Protein AF-A0A8J5MAY5-F1 (afdb_monomer_lite)

Secondary structure (DSSP, 8-state):
-----------PPEEEEEETTSSS-HHHHHHHSPPEEEEEEEEEE--S--GGGT-HHHHHS--EEEEEEEEE--HHHHHTSSPP--EEEEEEESSSS-EEEEEES--SS-TTS----PPPPPPHHHHHHHHHHHHH-TT--HHHHHHHHHHHHHTTSS--PPP----PPPTTS------SS--GGGG-

pLDDT: mean 71.22, std 20.44, range [25.44, 94.38]

Foldseek 3Di:
DDDPPPPPPPPFDWAWDDKPPDPDDPVVVVLPDADKDWDDKDKDWDPDPCVVVVNVVSVPDTFIKIWTKIAHPFPVLVVLVDGFPKMKIWIAGPVDRIITIIITDDRPDDPPDDDGPRLWAQDVQLVVQLVVVCVVPVPDDVVVSVVVSLVCVVVVVDDGDRFDFDFDQDPVRDGDRDGSHDDVVVVD

Radius of gyration: 21.19 Å; chains: 1; bounding box: 46×53×51 Å

Structure (mmCIF, N/CA/C/O backbone):
data_AF-A0A8J5MAY5-F1
#
_entry.id   AF-A0A8J5MAY5-F1
#
loop_
_atom_site.group_PDB
_atom_site.id
_atom_site.type_symbol
_atom_site.label_atom_id
_atom_site.label_alt_id
_atom_site.label_comp_id
_atom_site.label_asym_id
_atom_site.label_entity_id
_atom_site.label_seq_id
_atom_site.pdbx_PDB_ins_code
_atom_site.Cartn_x
_atom_site.Cartn_y
_atom_site.Cartn_z
_atom_site.occupancy
_atom_site.B_iso_or_equiv
_atom_site.auth_seq_id
_atom_site.auth_comp_id
_atom_site.auth_asym_id
_atom_site.auth_atom_id
_atom_site.pdbx_PDB_model_num
ATOM 1 N N . MET A 1 1 ? -29.715 -38.144 -20.207 1.00 33.69 1 MET A N 1
ATOM 2 C CA . MET A 1 1 ? -28.364 -37.614 -20.468 1.00 33.69 1 MET A CA 1
ATOM 3 C C . MET A 1 1 ? -28.216 -36.365 -19.634 1.00 33.69 1 MET A C 1
ATOM 5 O O . MET A 1 1 ? -29.038 -35.465 -19.754 1.00 33.69 1 MET A O 1
ATOM 9 N N . GLU A 1 2 ? -27.292 -36.434 -18.688 1.00 35.12 2 GLU A N 1
ATOM 10 C CA . GLU A 1 2 ? -27.083 -35.490 -17.596 1.00 35.12 2 GLU A CA 1
ATOM 11 C C . GLU A 1 2 ? -26.691 -34.101 -18.118 1.00 35.12 2 GLU A C 1
ATOM 13 O O . GLU A 1 2 ? -25.901 -33.971 -19.052 1.00 35.12 2 GLU A O 1
ATOM 18 N N . GLN A 1 3 ? -27.292 -33.064 -17.531 1.00 35.50 3 GLN A N 1
ATOM 19 C CA . GLN A 1 3 ? -26.889 -31.676 -17.724 1.00 35.50 3 GLN A CA 1
ATOM 20 C C . GLN A 1 3 ? -25.661 -31.424 -16.853 1.00 35.50 3 GLN A C 1
ATOM 22 O O . GLN A 1 3 ? -25.784 -31.177 -15.655 1.00 35.50 3 GLN A O 1
ATOM 27 N N . ASP A 1 4 ? -24.483 -31.507 -17.459 1.00 33.69 4 ASP A N 1
ATOM 28 C CA . ASP A 1 4 ? -23.234 -31.124 -16.814 1.00 33.69 4 ASP A CA 1
ATOM 29 C C . ASP A 1 4 ? -23.087 -29.598 -16.901 1.00 33.69 4 ASP A C 1
ATOM 31 O O . ASP A 1 4 ? -22.590 -29.029 -17.876 1.00 33.69 4 ASP A O 1
ATOM 35 N N . THR A 1 5 ? -23.639 -28.895 -15.912 1.00 37.94 5 THR A N 1
ATOM 36 C CA . THR A 1 5 ? -23.424 -27.457 -15.749 1.00 37.94 5 THR A CA 1
ATOM 37 C C . THR A 1 5 ? -22.020 -27.219 -15.201 1.00 37.94 5 THR A C 1
ATOM 39 O O . THR A 1 5 ? -21.840 -26.966 -14.008 1.00 37.94 5 THR A O 1
ATOM 42 N N . GLU A 1 6 ? -21.016 -27.241 -16.079 1.00 38.12 6 GLU A N 1
ATOM 43 C CA . GLU A 1 6 ? -19.714 -26.635 -15.809 1.00 38.12 6 GLU A CA 1
ATOM 44 C C . GLU A 1 6 ? -19.890 -25.114 -15.682 1.00 38.12 6 GLU A C 1
ATOM 46 O O . GLU A 1 6 ? -19.676 -24.333 -16.613 1.00 38.12 6 GLU A O 1
ATOM 51 N N . GLN A 1 7 ? -20.252 -24.653 -14.484 1.00 40.84 7 GLN A N 1
ATOM 52 C CA . GLN A 1 7 ? -19.988 -23.283 -14.064 1.00 40.84 7 GLN A CA 1
ATOM 53 C C . GLN A 1 7 ? -18.470 -23.100 -13.980 1.00 40.84 7 GLN A C 1
ATOM 55 O O . GLN A 1 7 ? -17.865 -23.154 -12.905 1.00 40.84 7 GLN A O 1
ATOM 60 N N . ARG A 1 8 ? -17.829 -22.852 -15.128 1.00 41.47 8 ARG A N 1
ATOM 61 C CA . ARG A 1 8 ? -16.516 -22.213 -15.176 1.00 41.47 8 ARG A CA 1
ATOM 62 C C . ARG A 1 8 ? -16.648 -20.913 -14.396 1.00 41.47 8 ARG A C 1
ATOM 64 O O . ARG A 1 8 ? -17.197 -19.938 -14.898 1.00 41.47 8 ARG A O 1
ATOM 71 N N . ARG A 1 9 ? -16.178 -20.909 -13.145 1.00 45.28 9 ARG A N 1
ATOM 72 C CA . ARG A 1 9 ? -16.039 -19.699 -12.331 1.00 45.28 9 ARG A CA 1
ATOM 73 C C . ARG A 1 9 ? -15.216 -18.708 -13.147 1.00 45.28 9 ARG A C 1
ATOM 75 O O . ARG A 1 9 ? -13.992 -18.822 -13.200 1.00 45.28 9 ARG A O 1
ATOM 82 N N . THR A 1 10 ? -15.877 -17.762 -13.806 1.00 50.75 10 THR A N 1
ATOM 83 C CA . THR A 1 10 ? -15.233 -16.631 -14.467 1.00 50.75 10 THR A CA 1
ATOM 84 C C . THR A 1 10 ? -14.365 -15.949 -13.420 1.00 50.75 10 THR A C 1
ATOM 86 O O . THR A 1 10 ? -14.881 -15.387 -12.451 1.00 50.75 10 THR A O 1
ATOM 89 N N . ARG A 1 11 ? -13.038 -16.072 -13.551 1.00 57.16 11 ARG A N 1
ATOM 90 C CA . ARG A 1 11 ? -12.098 -15.376 -12.669 1.00 57.16 11 ARG A CA 1
ATOM 91 C C . ARG A 1 11 ? -12.350 -13.886 -12.861 1.00 57.16 11 ARG A C 1
ATOM 93 O O . ARG A 1 11 ? -12.102 -13.360 -13.940 1.00 57.16 11 ARG A O 1
ATOM 100 N N . LYS A 1 12 ? -12.897 -13.232 -11.837 1.00 71.62 12 LYS A N 1
ATOM 101 C CA . LYS A 1 12 ? -13.192 -11.798 -11.879 1.00 71.62 12 LYS A CA 1
ATOM 102 C C . LYS A 1 12 ? -11.899 -11.022 -12.143 1.00 71.62 12 LYS A C 1
ATOM 104 O O . LYS A 1 12 ? -10.856 -11.366 -11.579 1.00 71.62 12 LYS A O 1
ATOM 109 N N . SER A 1 13 ? -11.960 -10.016 -13.008 1.00 83.44 13 SER A N 1
ATOM 110 C CA . SER A 1 13 ? -10.795 -9.222 -13.396 1.00 83.44 13 SER A CA 1
ATOM 111 C C . SER A 1 13 ? -10.345 -8.288 -12.270 1.00 83.44 13 SER A C 1
ATOM 113 O O . SER A 1 13 ? -11.141 -7.853 -11.437 1.00 83.44 13 SER A O 1
ATOM 115 N N . TRP A 1 14 ? -9.044 -8.012 -12.246 1.00 89.31 14 TRP A N 1
ATOM 116 C CA . TRP A 1 14 ? -8.446 -6.969 -11.420 1.00 89.31 14 TRP A CA 1
ATOM 117 C C . TRP A 1 14 ? -8.508 -5.649 -12.188 1.00 89.31 14 TRP A C 1
ATOM 119 O O . TRP A 1 14 ? -8.201 -5.631 -13.379 1.00 89.31 14 TRP A O 1
ATOM 129 N N . ARG A 1 15 ? -8.897 -4.566 -11.518 1.00 90.12 15 ARG A N 1
ATOM 130 C CA . ARG A 1 15 ? -8.875 -3.203 -12.058 1.00 90.12 15 ARG A CA 1
ATOM 131 C C . ARG A 1 15 ? -7.776 -2.418 -11.363 1.00 90.12 15 ARG A C 1
ATOM 133 O O . ARG A 1 15 ? -7.733 -2.433 -10.136 1.00 90.12 15 ARG A O 1
ATOM 140 N N . GLU A 1 16 ? -6.914 -1.761 -12.123 1.00 90.56 16 GLU A N 1
ATOM 141 C CA . GLU A 1 16 ? -5.896 -0.875 -11.559 1.00 90.56 16 GLU A CA 1
ATOM 142 C C . GLU A 1 16 ? -6.564 0.350 -10.931 1.00 90.56 16 GLU A C 1
ATOM 144 O O . GLU A 1 16 ? -7.538 0.879 -11.469 1.00 90.56 16 GLU A O 1
ATOM 149 N N . LEU A 1 17 ? -6.100 0.725 -9.744 1.00 89.12 17 LEU A N 1
ATOM 150 C CA . LEU A 1 17 ? -6.539 1.922 -9.035 1.00 89.12 17 LEU A CA 1
ATOM 151 C C . LEU A 1 17 ? -5.442 2.978 -8.949 1.00 89.12 17 LEU A C 1
ATOM 153 O O . LEU A 1 17 ? -5.778 4.150 -8.832 1.00 89.12 17 LEU A O 1
ATOM 157 N N . TRP A 1 18 ? -4.181 2.546 -8.908 1.00 92.31 18 TRP A N 1
ATOM 158 C CA . TRP A 1 18 ? -3.036 3.424 -8.716 1.00 92.31 18 TRP A CA 1
ATOM 159 C C . TRP A 1 18 ? -1.742 2.742 -9.162 1.00 92.31 18 TRP A C 1
ATOM 161 O O . TRP A 1 18 ? -1.579 1.531 -8.951 1.00 92.31 18 TRP A O 1
ATOM 171 N N . ILE A 1 19 ? -0.806 3.517 -9.695 1.00 91.56 19 ILE A N 1
ATOM 172 C CA . ILE A 1 19 ? 0.540 3.088 -10.078 1.00 91.56 19 ILE A CA 1
ATOM 173 C C . ILE A 1 19 ? 1.588 4.161 -9.735 1.00 91.56 19 ILE A C 1
ATOM 175 O O . ILE A 1 19 ? 1.284 5.351 -9.702 1.00 91.56 19 ILE A O 1
ATOM 179 N N . THR A 1 20 ? 2.842 3.762 -9.485 1.00 87.38 20 THR A N 1
ATOM 180 C CA . THR A 1 20 ? 3.944 4.724 -9.306 1.00 87.38 20 THR A CA 1
ATOM 181 C C . THR A 1 20 ? 4.036 5.648 -10.522 1.00 87.38 20 THR A C 1
ATOM 183 O O . THR A 1 20 ? 4.362 5.193 -11.619 1.00 87.38 20 THR A O 1
ATOM 186 N N . GLY A 1 21 ? 3.834 6.946 -10.299 1.00 82.00 21 GLY A N 1
ATOM 187 C CA . GLY A 1 21 ? 3.769 7.968 -11.346 1.00 82.00 21 GLY A CA 1
ATOM 188 C C . GLY A 1 21 ? 2.423 8.696 -11.389 1.00 82.00 21 GLY A C 1
ATOM 189 O O . GLY A 1 21 ? 2.365 9.788 -11.944 1.00 82.00 21 GLY A O 1
ATOM 190 N N . ASP A 1 22 ? 1.387 8.131 -10.763 1.00 84.50 22 ASP A N 1
ATOM 191 C CA . ASP A 1 22 ? 0.115 8.813 -10.519 1.00 84.50 22 ASP A CA 1
ATOM 192 C C . ASP A 1 22 ? 0.257 9.937 -9.476 1.00 84.50 22 ASP A C 1
ATOM 194 O O . ASP A 1 22 ? 1.263 10.047 -8.767 1.00 84.50 22 ASP A O 1
ATOM 198 N N . ASP A 1 23 ? -0.785 10.761 -9.351 1.00 80.56 23 ASP A N 1
ATOM 199 C CA . ASP A 1 23 ? -0.837 11.854 -8.384 1.00 80.56 23 ASP A CA 1
ATOM 200 C C . ASP A 1 23 ? -0.775 11.342 -6.931 1.00 80.56 23 ASP A C 1
ATOM 202 O O . ASP A 1 23 ? -1.607 10.548 -6.481 1.00 80.56 23 ASP A O 1
ATOM 206 N N . GLY A 1 24 ? 0.184 11.868 -6.165 1.00 79.62 24 GLY A N 1
ATOM 207 C CA . GLY A 1 24 ? 0.368 11.561 -4.744 1.00 79.62 24 GLY A CA 1
ATOM 208 C C . GLY A 1 24 ? 1.322 10.396 -4.471 1.00 79.62 24 GLY A C 1
ATOM 209 O O . GLY A 1 24 ? 1.752 9.671 -5.367 1.00 79.62 24 GLY A O 1
ATOM 210 N N . SER A 1 25 ? 1.704 10.226 -3.204 1.00 86.44 25 SER A N 1
ATOM 211 C CA . SER A 1 25 ? 2.574 9.116 -2.820 1.00 86.44 25 SER A CA 1
ATOM 212 C C . SER A 1 25 ? 1.785 7.815 -2.655 1.00 86.44 25 SER A C 1
ATOM 214 O O . SER A 1 25 ? 0.588 7.813 -2.357 1.00 86.44 25 SER A O 1
ATOM 216 N N . TYR A 1 26 ? 2.479 6.682 -2.782 1.00 83.38 26 TYR A N 1
ATOM 217 C CA . TYR A 1 26 ? 1.908 5.367 -2.483 1.00 83.38 26 TYR A CA 1
ATOM 218 C C . TYR A 1 26 ? 1.310 5.298 -1.069 1.00 83.38 26 TYR A C 1
ATOM 220 O O . TYR A 1 26 ? 0.252 4.699 -0.872 1.00 83.38 26 TYR A O 1
ATOM 228 N N . GLU A 1 27 ? 1.980 5.900 -0.082 1.00 82.88 27 GLU A N 1
ATOM 229 C CA . GLU A 1 27 ? 1.524 5.859 1.308 1.00 82.88 27 GLU A CA 1
ATOM 230 C C . GLU A 1 27 ? 0.235 6.662 1.497 1.00 82.88 27 GLU A C 1
ATOM 232 O O . GLU A 1 27 ? -0.702 6.157 2.121 1.00 82.88 27 GLU A O 1
ATOM 237 N N . ASP A 1 28 ? 0.138 7.840 0.873 1.00 78.75 28 ASP A N 1
ATOM 238 C CA . ASP A 1 28 ? -1.087 8.646 0.877 1.00 78.75 28 ASP A CA 1
ATOM 239 C C . ASP A 1 28 ? -2.235 7.885 0.204 1.00 78.75 28 ASP A C 1
ATOM 241 O O . ASP A 1 28 ? -3.342 7.808 0.736 1.00 78.75 28 ASP A O 1
ATOM 245 N N . PHE A 1 29 ? -1.972 7.239 -0.937 1.00 81.69 29 PHE A N 1
ATOM 246 C CA . PHE A 1 29 ? -2.989 6.465 -1.645 1.00 81.69 29 PHE A CA 1
ATOM 247 C C . PHE A 1 29 ? -3.494 5.270 -0.822 1.00 81.69 29 PHE A C 1
ATOM 249 O O . PHE A 1 29 ? -4.700 5.036 -0.713 1.00 81.69 29 PHE A O 1
ATOM 256 N N . ILE A 1 30 ? -2.589 4.512 -0.197 1.00 81.00 30 ILE A N 1
ATOM 257 C CA . ILE A 1 30 ? -2.957 3.385 0.671 1.00 81.00 30 ILE A CA 1
ATOM 258 C C . ILE A 1 30 ? -3.763 3.853 1.887 1.00 81.00 30 ILE A C 1
ATOM 260 O O . ILE A 1 30 ? -4.624 3.107 2.363 1.00 81.00 30 ILE A O 1
ATOM 264 N N . GLU A 1 31 ? -3.518 5.065 2.388 1.00 76.19 31 GLU A N 1
ATOM 265 C CA . GLU A 1 31 ? -4.296 5.666 3.475 1.00 76.19 31 GLU A CA 1
ATOM 266 C C . GLU A 1 31 ? -5.745 5.972 3.100 1.00 76.19 31 GLU A C 1
ATOM 268 O O . GLU A 1 31 ? -6.624 5.863 3.960 1.00 76.19 31 GLU A O 1
ATOM 273 N N . LEU A 1 32 ? -6.011 6.270 1.828 1.00 78.50 32 LEU A N 1
ATOM 274 C CA . LEU A 1 32 ? -7.364 6.488 1.311 1.00 78.50 32 LEU A CA 1
ATOM 275 C C . LEU A 1 32 ? -8.162 5.182 1.174 1.00 78.50 32 LEU A C 1
ATOM 277 O O . LEU A 1 32 ? -9.395 5.205 1.127 1.00 78.50 32 LEU A O 1
ATOM 281 N N . LEU A 1 33 ? -7.496 4.024 1.123 1.00 78.81 33 LEU A N 1
ATOM 282 C CA . LEU A 1 33 ? -8.191 2.748 0.991 1.00 78.81 33 LEU A CA 1
ATOM 283 C C . LEU A 1 33 ? -8.935 2.369 2.286 1.00 78.81 33 LEU A C 1
ATOM 285 O O . LEU A 1 33 ? -8.380 2.432 3.388 1.00 78.81 33 LEU A O 1
ATOM 289 N N . PRO A 1 34 ? -10.176 1.853 2.182 1.00 77.19 34 PRO A N 1
ATOM 290 C CA . PRO A 1 34 ? -10.867 1.229 3.301 1.00 77.19 34 PRO A CA 1
ATOM 291 C C . PRO A 1 34 ? -10.003 0.182 4.002 1.00 77.19 34 PRO A C 1
ATOM 293 O O . PRO A 1 34 ? -9.312 -0.603 3.356 1.00 77.19 34 PRO A O 1
ATOM 296 N N . ALA A 1 35 ? -10.107 0.122 5.333 1.00 74.81 35 ALA A N 1
ATOM 297 C CA . ALA A 1 35 ? -9.311 -0.788 6.151 1.00 74.81 35 ALA A CA 1
ATOM 298 C C . ALA A 1 35 ? -9.295 -2.218 5.586 1.00 74.81 35 ALA A C 1
ATOM 300 O O . ALA A 1 35 ? -10.347 -2.812 5.338 1.00 74.81 35 ALA A O 1
ATOM 301 N N . PHE A 1 36 ? -8.101 -2.790 5.445 1.00 79.00 36 PHE A N 1
ATOM 302 C CA . PHE A 1 36 ? -7.895 -4.120 4.881 1.00 79.00 36 PHE A CA 1
ATOM 303 C C . PHE A 1 36 ? -6.927 -4.962 5.721 1.00 79.00 36 PHE A C 1
ATOM 305 O O . PHE A 1 36 ? -6.188 -4.475 6.584 1.00 79.00 36 PHE A O 1
ATOM 312 N N . VAL A 1 37 ? -6.944 -6.272 5.482 1.00 76.69 37 VAL A N 1
ATOM 313 C CA . VAL A 1 37 ? -6.036 -7.243 6.106 1.00 76.69 37 VAL A CA 1
ATOM 314 C C . VAL A 1 37 ? -5.301 -8.007 5.016 1.00 76.69 37 VAL A C 1
ATOM 316 O O . VAL A 1 37 ? -5.909 -8.452 4.046 1.00 76.69 37 VAL A O 1
ATOM 319 N N . ARG A 1 38 ? -3.984 -8.165 5.178 1.00 84.25 38 ARG A N 1
ATOM 320 C CA . ARG A 1 38 ? -3.147 -8.957 4.271 1.00 84.25 38 ARG A CA 1
ATOM 321 C C . ARG A 1 38 ? -3.494 -10.438 4.425 1.00 84.25 38 ARG A C 1
ATOM 323 O O . ARG A 1 38 ? -3.539 -10.951 5.538 1.00 84.25 38 ARG A O 1
ATOM 330 N N . VAL A 1 39 ? -3.743 -11.102 3.304 1.00 81.19 39 VAL A N 1
ATOM 331 C CA . VAL A 1 39 ? -4.098 -12.527 3.223 1.00 81.19 39 VAL A CA 1
ATOM 332 C C . VAL A 1 39 ? -2.977 -13.326 2.581 1.00 81.19 39 VAL A C 1
ATOM 334 O O . VAL A 1 39 ? -2.714 -14.451 2.993 1.00 81.19 39 VAL A O 1
ATOM 337 N N . LYS A 1 40 ? -2.316 -12.753 1.574 1.00 85.69 40 LYS A N 1
ATOM 338 C CA . LYS A 1 40 ? -1.147 -13.346 0.921 1.00 85.69 40 LYS A CA 1
ATOM 339 C C . LYS A 1 40 ? -0.054 -12.303 0.779 1.00 85.69 40 LYS A C 1
ATOM 341 O O . LYS A 1 40 ? -0.354 -11.119 0.643 1.00 85.69 40 LYS A O 1
ATOM 346 N N . ASN A 1 41 ? 1.186 -12.764 0.815 1.00 91.88 41 ASN A N 1
ATOM 347 C CA . ASN A 1 41 ? 2.388 -11.965 0.636 1.00 91.88 41 ASN A CA 1
ATOM 348 C C . ASN A 1 41 ? 3.443 -12.889 0.028 1.00 91.88 41 ASN A C 1
ATOM 350 O O . ASN A 1 41 ? 4.121 -13.609 0.756 1.00 91.88 41 ASN A O 1
ATOM 354 N N . ASN A 1 42 ? 3.484 -12.934 -1.299 1.00 89.00 42 ASN A N 1
ATOM 355 C CA . ASN A 1 42 ? 4.331 -13.861 -2.038 1.00 89.00 42 ASN A CA 1
ATOM 356 C C . ASN A 1 42 ? 5.413 -13.083 -2.781 1.00 89.00 42 ASN A C 1
ATOM 358 O O . ASN A 1 42 ? 5.106 -12.050 -3.373 1.00 89.00 42 ASN A O 1
ATOM 362 N N . LEU A 1 43 ? 6.628 -13.623 -2.805 1.00 92.12 43 LEU A N 1
ATOM 363 C CA . LEU A 1 43 ? 7.649 -13.235 -3.773 1.00 92.12 43 LEU A CA 1
ATOM 364 C C . LEU A 1 43 ? 7.404 -14.009 -5.067 1.00 92.12 43 LEU A C 1
ATOM 366 O O . LEU A 1 43 ? 7.146 -15.214 -5.039 1.00 92.12 43 LEU A O 1
ATOM 370 N N . LEU A 1 44 ? 7.399 -13.297 -6.185 1.00 91.31 44 LEU A N 1
ATOM 371 C CA . LEU A 1 44 ? 7.165 -13.825 -7.522 1.00 91.31 44 LEU A CA 1
ATOM 372 C C . LEU A 1 44 ? 8.190 -13.216 -8.473 1.00 91.31 44 LEU A C 1
ATOM 374 O O . LEU A 1 44 ? 8.698 -12.131 -8.215 1.00 91.31 44 LEU A O 1
ATOM 378 N N . ARG A 1 45 ? 8.423 -13.860 -9.618 1.00 91.81 45 ARG A N 1
ATOM 379 C CA . ARG A 1 45 ? 9.127 -13.205 -10.725 1.00 91.81 45 ARG A CA 1
ATOM 380 C C . ARG A 1 45 ? 8.403 -11.907 -11.078 1.00 91.81 45 ARG A C 1
ATOM 382 O O . ARG A 1 45 ? 7.181 -11.930 -11.249 1.00 91.81 45 ARG A O 1
ATOM 389 N N . CYS A 1 46 ? 9.146 -10.811 -11.186 1.00 91.50 46 CYS A N 1
ATOM 390 C CA . CYS A 1 46 ? 8.568 -9.529 -11.545 1.00 91.50 46 CYS A CA 1
ATOM 391 C C . CYS A 1 46 ? 7.955 -9.575 -12.947 1.00 91.50 46 CYS A C 1
ATOM 393 O O . CYS A 1 46 ? 8.532 -10.126 -13.887 1.00 91.50 46 CYS A O 1
ATOM 395 N N . THR A 1 47 ? 6.751 -9.020 -13.060 1.00 90.94 47 THR A N 1
ATOM 396 C CA . THR A 1 47 ? 6.018 -8.872 -14.324 1.00 90.94 47 THR A CA 1
ATOM 397 C C . THR A 1 47 ? 5.526 -7.440 -14.523 1.00 90.94 47 THR A C 1
ATOM 399 O O . THR A 1 47 ? 4.554 -7.227 -15.245 1.00 90.94 47 THR A O 1
ATOM 402 N N . MET A 1 48 ? 6.101 -6.477 -13.803 1.00 91.00 48 MET A N 1
ATOM 403 C CA . MET A 1 48 ? 5.741 -5.068 -13.929 1.00 91.00 48 MET A CA 1
ATOM 404 C C . MET A 1 48 ? 6.376 -4.476 -15.198 1.00 91.00 48 MET A C 1
ATOM 406 O O . MET A 1 48 ? 7.403 -4.974 -15.662 1.00 91.00 48 MET A O 1
ATOM 410 N N . ASN A 1 49 ? 5.751 -3.455 -15.797 1.00 90.06 49 ASN A N 1
ATOM 411 C CA . ASN A 1 49 ? 6.266 -2.851 -17.028 1.00 90.06 49 ASN A CA 1
ATOM 412 C C . ASN A 1 49 ? 7.387 -1.845 -16.732 1.00 90.06 49 ASN A C 1
ATOM 414 O O . ASN A 1 49 ? 7.125 -0.681 -16.450 1.00 90.06 49 ASN A O 1
ATOM 418 N N . HIS A 1 50 ? 8.628 -2.318 -16.795 1.00 90.94 50 HIS A N 1
ATOM 419 C CA . HIS A 1 50 ? 9.824 -1.501 -16.585 1.00 90.94 50 HIS A CA 1
ATOM 420 C C . HIS A 1 50 ? 10.233 -0.685 -17.825 1.00 90.94 50 HIS A C 1
ATOM 422 O O . HIS A 1 50 ? 10.964 0.292 -17.691 1.00 90.94 50 HIS A O 1
ATOM 428 N N . VAL A 1 51 ? 9.747 -1.045 -19.021 1.00 89.06 51 VAL A N 1
ATOM 429 C CA . VAL A 1 51 ? 10.131 -0.379 -20.281 1.00 89.06 51 VAL A CA 1
ATOM 430 C C . VAL A 1 51 ? 9.622 1.060 -20.315 1.00 89.06 51 VAL A C 1
ATOM 432 O O . VAL A 1 51 ? 10.378 1.970 -20.625 1.00 89.06 51 VAL A O 1
ATOM 435 N N . ASP A 1 52 ? 8.374 1.289 -19.899 1.00 88.06 52 ASP A N 1
ATOM 436 C CA . ASP A 1 52 ? 7.769 2.633 -19.873 1.00 88.06 52 ASP A CA 1
ATOM 437 C C . ASP A 1 52 ? 8.450 3.582 -18.865 1.00 88.06 52 ASP A C 1
ATOM 439 O O . ASP A 1 52 ? 8.134 4.769 -18.813 1.00 88.06 52 ASP A O 1
ATOM 443 N N . ARG A 1 53 ? 9.356 3.051 -18.036 1.00 87.12 53 ARG A N 1
ATOM 444 C CA . ARG A 1 53 ? 10.098 3.775 -17.000 1.00 87.12 53 ARG A CA 1
ATOM 445 C C . ARG A 1 53 ? 11.589 3.917 -17.323 1.00 87.12 53 ARG A C 1
ATOM 447 O O . ARG A 1 53 ? 12.347 4.305 -16.439 1.00 87.12 53 ARG A O 1
ATOM 454 N N . ASP A 1 54 ? 12.010 3.570 -18.540 1.00 88.88 54 ASP A N 1
ATOM 455 C CA . ASP A 1 54 ? 13.418 3.523 -18.963 1.00 88.88 54 ASP A CA 1
ATOM 456 C C . ASP A 1 54 ? 14.295 2.616 -18.063 1.00 88.88 54 ASP A C 1
ATOM 458 O O . ASP A 1 54 ? 15.512 2.772 -17.953 1.00 88.88 54 ASP A O 1
ATOM 462 N N . GLU A 1 55 ? 13.682 1.624 -17.406 1.00 89.31 55 GLU A N 1
ATOM 463 C CA . GLU A 1 55 ? 14.338 0.663 -16.513 1.00 89.31 55 GLU A CA 1
ATOM 464 C C . GLU A 1 55 ? 14.723 -0.619 -17.292 1.00 89.31 55 GLU A C 1
ATOM 466 O O . GLU A 1 55 ? 14.473 -1.748 -16.859 1.00 89.31 55 GLU A O 1
ATOM 471 N N . ASP A 1 56 ? 15.346 -0.458 -18.466 1.00 88.56 56 ASP A N 1
ATOM 472 C CA . ASP A 1 56 ? 15.620 -1.531 -19.443 1.00 88.56 56 ASP A CA 1
ATOM 473 C C . ASP A 1 56 ? 16.396 -2.720 -18.858 1.00 88.56 56 ASP A C 1
ATOM 475 O O . ASP A 1 56 ? 16.122 -3.882 -19.173 1.00 88.56 56 ASP A O 1
ATOM 479 N N . CYS A 1 57 ? 17.344 -2.449 -17.958 1.00 88.50 57 CYS A N 1
ATOM 480 C CA . CYS A 1 57 ? 18.087 -3.491 -17.253 1.00 88.50 57 CYS A CA 1
ATOM 481 C C . CYS A 1 57 ? 17.153 -4.408 -16.452 1.00 88.50 57 CYS A C 1
ATOM 483 O O . CYS A 1 57 ? 17.372 -5.616 -16.420 1.00 88.50 57 CYS A O 1
ATOM 485 N N . LEU A 1 58 ? 16.107 -3.868 -15.827 1.00 88.56 58 LEU A N 1
ATOM 486 C CA . LEU A 1 58 ? 15.129 -4.661 -15.080 1.00 88.56 58 LEU A CA 1
ATOM 487 C C . LEU A 1 58 ? 14.147 -5.358 -16.018 1.00 88.56 58 LEU A C 1
ATOM 489 O O . LEU A 1 58 ? 13.785 -6.505 -15.768 1.00 88.56 58 LEU A O 1
ATOM 493 N N . ALA A 1 59 ? 13.774 -4.724 -17.133 1.00 85.62 59 ALA A N 1
ATOM 494 C CA . ALA A 1 59 ? 12.944 -5.357 -18.157 1.00 85.62 59 ALA A CA 1
ATOM 495 C C . ALA A 1 59 ? 13.618 -6.601 -18.769 1.00 85.62 59 ALA A C 1
ATOM 497 O O . ALA A 1 59 ? 12.954 -7.606 -19.038 1.00 85.62 59 ALA A O 1
ATOM 498 N N . ALA A 1 60 ? 14.939 -6.550 -18.968 1.00 88.12 60 ALA A N 1
ATOM 499 C CA . ALA A 1 60 ? 15.712 -7.627 -19.580 1.00 88.12 60 ALA A CA 1
ATOM 500 C C . ALA A 1 60 ? 16.109 -8.747 -18.602 1.00 88.12 60 ALA A C 1
ATOM 502 O O . ALA A 1 60 ? 16.303 -9.889 -19.027 1.00 88.12 60 ALA A O 1
ATOM 503 N N . ASN A 1 61 ? 16.242 -8.446 -17.307 1.00 90.94 61 ASN A N 1
ATOM 504 C CA . ASN A 1 61 ? 16.803 -9.375 -16.327 1.00 90.94 61 ASN A CA 1
ATOM 505 C C . ASN A 1 61 ? 15.762 -9.974 -15.379 1.00 90.94 61 ASN A C 1
ATOM 507 O O . ASN A 1 61 ? 14.724 -9.393 -15.057 1.00 90.94 61 ASN A O 1
ATOM 511 N N . PHE A 1 62 ? 16.073 -11.175 -14.891 1.00 92.00 62 PHE A N 1
ATOM 512 C CA . PHE A 1 62 ? 15.294 -11.794 -13.831 1.00 92.00 62 PHE A CA 1
ATOM 513 C C . PHE A 1 62 ? 15.449 -11.002 -12.534 1.00 92.00 62 PHE A C 1
ATOM 515 O O . PHE A 1 62 ? 16.563 -10.776 -12.071 1.00 92.00 62 PHE A O 1
ATOM 522 N N . HIS A 1 63 ? 14.319 -10.657 -11.934 1.00 92.06 63 HIS A N 1
ATOM 523 C CA . HIS A 1 63 ? 14.245 -10.077 -10.605 1.00 92.06 63 HIS A CA 1
ATOM 524 C C . HIS A 1 63 ? 12.873 -10.383 -9.989 1.00 92.06 63 HIS A C 1
ATOM 526 O O . HIS A 1 63 ? 11.978 -10.935 -10.650 1.00 92.06 63 HIS A O 1
ATOM 532 N N . GLU A 1 64 ? 12.713 -10.063 -8.709 1.00 94.12 64 GLU A N 1
ATOM 533 C CA . GLU A 1 64 ? 11.529 -10.413 -7.931 1.00 94.12 64 GLU A CA 1
ATOM 534 C C . GLU A 1 64 ? 10.612 -9.210 -7.685 1.00 94.12 64 GLU A C 1
ATOM 536 O O . GLU A 1 64 ? 11.028 -8.055 -7.621 1.00 94.12 64 GLU A O 1
ATOM 541 N N . MET A 1 65 ? 9.325 -9.508 -7.534 1.00 93.81 65 MET A N 1
ATOM 542 C CA . MET A 1 65 ? 8.315 -8.586 -7.044 1.00 93.81 65 MET A CA 1
ATOM 543 C C . MET A 1 65 ? 7.519 -9.235 -5.921 1.00 93.81 65 MET A C 1
ATOM 545 O O . MET A 1 65 ? 7.253 -10.444 -5.905 1.00 93.81 65 MET A O 1
ATOM 549 N N . ARG A 1 66 ? 7.033 -8.404 -5.016 1.00 93.88 66 ARG A N 1
ATOM 550 C CA . ARG A 1 66 ? 6.115 -8.786 -3.961 1.00 93.88 66 ARG A CA 1
ATOM 551 C C . ARG A 1 66 ? 4.681 -8.624 -4.429 1.00 93.88 66 ARG A C 1
ATOM 553 O O . ARG A 1 66 ? 4.247 -7.545 -4.814 1.00 93.88 66 ARG A O 1
ATOM 560 N N . CYS A 1 67 ? 3.913 -9.702 -4.339 1.00 92.88 67 CYS A N 1
ATOM 561 C CA . CYS A 1 67 ? 2.477 -9.709 -4.574 1.00 92.88 67 CYS A CA 1
ATOM 562 C C . CYS A 1 67 ? 1.738 -9.872 -3.244 1.00 92.88 67 CYS A C 1
ATOM 564 O O . CYS A 1 67 ? 1.651 -10.973 -2.683 1.00 92.88 67 CYS A O 1
ATOM 566 N N . ILE A 1 68 ? 1.157 -8.779 -2.758 1.00 90.69 68 ILE A N 1
ATOM 567 C CA . ILE A 1 68 ? 0.362 -8.744 -1.532 1.00 90.69 68 ILE A CA 1
ATOM 568 C C . ILE A 1 68 ? -1.113 -8.740 -1.914 1.00 90.69 68 ILE A C 1
ATOM 570 O O . ILE A 1 68 ? -1.591 -7.818 -2.564 1.00 90.69 68 ILE A O 1
ATOM 574 N N . VAL A 1 69 ? -1.861 -9.753 -1.481 1.00 88.94 69 VAL A N 1
ATOM 575 C CA . VAL A 1 69 ? -3.322 -9.783 -1.645 1.00 88.94 69 VAL A CA 1
ATOM 576 C C . VAL A 1 69 ? -3.966 -9.520 -0.301 1.00 88.94 69 VAL A C 1
ATOM 578 O O . VAL A 1 69 ? -3.604 -10.139 0.704 1.00 88.94 69 VAL A O 1
ATOM 581 N N . THR A 1 70 ? -4.940 -8.625 -0.279 1.00 86.81 70 THR A N 1
ATOM 582 C CA . THR A 1 70 ? -5.655 -8.206 0.919 1.00 86.81 70 THR A CA 1
ATOM 583 C C . THR A 1 70 ? -7.148 -8.479 0.780 1.00 86.81 70 THR A C 1
ATOM 585 O O . THR A 1 70 ? -7.676 -8.663 -0.316 1.00 86.81 70 THR A O 1
ATOM 588 N N . LYS A 1 71 ? -7.830 -8.532 1.919 1.00 85.62 71 LYS A N 1
ATOM 589 C CA . LYS A 1 71 ? -9.288 -8.559 2.017 1.00 85.62 71 LYS A CA 1
ATOM 590 C C . LYS A 1 71 ? -9.769 -7.295 2.696 1.00 85.62 71 LYS A C 1
ATOM 592 O O . LYS A 1 71 ? -9.143 -6.849 3.664 1.00 85.62 71 LYS A O 1
ATOM 597 N N . CYS A 1 72 ? -10.903 -6.773 2.242 1.00 84.00 72 CYS A N 1
ATOM 598 C CA . CYS A 1 72 ? -11.591 -5.705 2.946 1.00 84.00 72 CYS A CA 1
ATOM 599 C C . CYS A 1 72 ? -11.917 -6.143 4.385 1.00 84.00 72 CYS A C 1
ATOM 601 O O . CYS A 1 72 ? -12.516 -7.190 4.627 1.00 84.00 72 CYS A O 1
ATOM 603 N N . ALA A 1 73 ? -11.497 -5.324 5.343 1.00 77.25 73 ALA A N 1
ATOM 604 C CA . ALA A 1 73 ? -11.742 -5.467 6.775 1.00 77.25 73 ALA A CA 1
ATOM 605 C C . ALA A 1 73 ? -12.505 -4.252 7.331 1.00 77.25 73 ALA A C 1
ATOM 607 O O . ALA A 1 73 ? -12.502 -3.998 8.541 1.00 77.25 73 ALA A O 1
ATOM 608 N N . SER A 1 74 ? -13.155 -3.490 6.447 1.00 75.25 74 SER A N 1
ATOM 609 C CA . SER A 1 74 ? -14.016 -2.386 6.838 1.00 75.25 74 SER A CA 1
ATOM 610 C C . SER A 1 74 ? -15.145 -2.904 7.729 1.00 75.25 74 SER A C 1
ATOM 612 O O . SER A 1 74 ? -15.908 -3.798 7.355 1.00 75.25 74 SER A O 1
ATOM 614 N N . GLN A 1 75 ? -15.290 -2.284 8.904 1.00 71.19 75 GLN A N 1
ATOM 615 C CA . GLN A 1 75 ? -16.409 -2.547 9.815 1.00 71.19 75 GLN A CA 1
ATOM 616 C C . GLN A 1 75 ? -17.765 -2.266 9.153 1.00 71.19 75 GLN A C 1
ATOM 618 O O . GLN A 1 75 ? -18.762 -2.858 9.551 1.00 71.19 75 GLN A O 1
ATOM 623 N N . ARG A 1 76 ? -17.801 -1.402 8.130 1.00 70.88 76 ARG A N 1
ATOM 624 C CA . ARG A 1 76 ? -19.020 -1.069 7.387 1.00 70.88 76 ARG A CA 1
ATOM 625 C C . ARG A 1 76 ? -19.441 -2.197 6.461 1.00 70.88 76 ARG A C 1
ATOM 627 O O . ARG A 1 76 ? -20.599 -2.592 6.482 1.00 70.88 76 ARG A O 1
ATOM 634 N N . CYS A 1 77 ? -18.491 -2.773 5.725 1.00 75.69 77 CYS A N 1
ATOM 635 C CA . CYS A 1 77 ? -18.784 -3.950 4.913 1.00 75.69 77 CYS A CA 1
ATOM 636 C C . CYS A 1 77 ? -19.191 -5.146 5.785 1.00 75.69 77 CYS A C 1
ATOM 638 O O . CYS A 1 77 ? -20.085 -5.890 5.409 1.00 75.69 77 CYS A O 1
ATOM 640 N N . ALA A 1 78 ? -18.596 -5.293 6.975 1.00 72.25 78 ALA A N 1
ATOM 641 C CA . ALA A 1 78 ? -18.996 -6.325 7.932 1.00 72.25 78 ALA A CA 1
ATOM 642 C C . ALA A 1 78 ? -20.420 -6.121 8.491 1.00 72.25 78 ALA A C 1
ATOM 644 O O . ALA A 1 78 ? -21.110 -7.096 8.772 1.00 72.25 78 ALA A O 1
ATOM 645 N N . ALA A 1 79 ? -20.872 -4.872 8.648 1.00 67.88 79 ALA A N 1
ATOM 646 C CA . ALA A 1 79 ? -22.203 -4.554 9.169 1.00 67.88 79 ALA A CA 1
ATOM 647 C C . ALA A 1 79 ? -23.340 -4.853 8.174 1.00 67.88 79 ALA A C 1
ATOM 649 O O . ALA A 1 79 ? -24.478 -5.025 8.597 1.00 67.88 79 ALA A O 1
ATOM 650 N N . PHE A 1 80 ? -23.046 -4.956 6.873 1.00 69.19 80 PHE A N 1
ATOM 651 C CA . PHE A 1 80 ? -24.040 -5.236 5.827 1.00 69.19 80 PHE A CA 1
ATOM 652 C C . PHE A 1 80 ? -24.452 -6.723 5.751 1.00 69.19 80 PHE A C 1
ATOM 654 O O . PHE A 1 80 ? -25.157 -7.132 4.834 1.00 69.19 80 PHE A O 1
ATOM 661 N N . GLY A 1 81 ? -23.998 -7.565 6.688 1.00 57.28 81 GLY A N 1
ATOM 662 C CA . GLY A 1 81 ? -24.413 -8.970 6.821 1.00 57.28 81 GLY A CA 1
ATOM 663 C C . GLY A 1 81 ? -23.830 -9.933 5.780 1.00 57.28 81 GLY A C 1
ATOM 664 O O . GLY A 1 81 ? -23.795 -11.136 6.022 1.00 57.28 81 GLY A O 1
ATOM 665 N N . ASN A 1 82 ? -23.302 -9.418 4.667 1.00 66.12 82 ASN A N 1
ATOM 666 C CA . ASN A 1 82 ? -22.618 -10.191 3.634 1.00 66.12 82 ASN A CA 1
ATOM 667 C C . ASN A 1 82 ? -21.095 -10.072 3.757 1.00 66.12 82 ASN A C 1
ATOM 669 O O . ASN A 1 82 ? -20.553 -9.025 4.113 1.00 66.12 82 ASN A O 1
ATOM 673 N N . THR A 1 83 ? -20.382 -11.149 3.414 1.00 69.25 83 THR A N 1
ATOM 674 C CA . THR A 1 83 ? -18.916 -11.100 3.314 1.00 69.25 83 THR A CA 1
ATOM 675 C C . THR A 1 83 ? -18.533 -10.149 2.185 1.00 69.25 83 THR A C 1
ATOM 677 O O . THR A 1 83 ? -18.970 -10.329 1.051 1.00 69.25 83 THR A O 1
ATOM 680 N N . CYS A 1 84 ? -17.708 -9.146 2.488 1.00 81.12 84 CYS A N 1
ATOM 681 C CA . CYS A 1 84 ? -17.216 -8.223 1.474 1.00 81.12 84 CYS A CA 1
ATOM 682 C C . CYS A 1 84 ? -16.394 -8.971 0.420 1.00 81.12 84 CYS A C 1
ATOM 684 O O . CYS A 1 84 ? -15.395 -9.610 0.757 1.00 81.12 84 CYS A O 1
ATOM 686 N N . GLY A 1 85 ? -16.803 -8.860 -0.844 1.00 82.12 85 GLY A N 1
ATOM 687 C CA . GLY A 1 85 ? -16.076 -9.416 -1.984 1.00 82.12 85 GLY A CA 1
ATOM 688 C C . GLY A 1 85 ? -14.845 -8.602 -2.386 1.00 82.12 85 GLY A C 1
ATOM 689 O O . GLY A 1 85 ? -14.025 -9.085 -3.162 1.00 82.12 85 GLY A O 1
ATOM 690 N N . CYS A 1 86 ? -14.687 -7.389 -1.847 1.00 85.62 86 CYS A N 1
ATOM 691 C CA . CYS A 1 86 ? -13.604 -6.485 -2.215 1.00 85.62 86 CYS A CA 1
ATOM 692 C C . CYS A 1 86 ? -12.239 -6.990 -1.727 1.00 85.62 86 CYS A C 1
ATOM 694 O O . CYS A 1 86 ? -12.007 -7.189 -0.524 1.00 85.62 86 CYS A O 1
ATOM 696 N N . HIS A 1 87 ? -11.326 -7.152 -2.680 1.00 88.81 87 HIS A N 1
ATOM 697 C CA . HIS A 1 87 ? -9.928 -7.487 -2.445 1.00 88.81 87 HIS A CA 1
ATOM 698 C C . HIS A 1 87 ? -9.035 -6.441 -3.095 1.00 88.81 87 HIS A C 1
ATOM 700 O O . HIS A 1 87 ? -9.332 -5.974 -4.193 1.00 88.81 87 HIS A O 1
ATOM 706 N N . TYR A 1 88 ? -7.905 -6.147 -2.457 1.00 90.44 88 TYR A N 1
ATOM 707 C CA . TYR A 1 88 ? -6.843 -5.377 -3.092 1.00 90.44 88 TYR A CA 1
ATOM 708 C C . TYR A 1 88 ? -5.657 -6.278 -3.399 1.00 90.44 88 TYR A C 1
ATOM 710 O O . TYR A 1 88 ? -5.351 -7.207 -2.646 1.00 90.44 88 TYR A O 1
ATOM 718 N N . LYS A 1 89 ? -4.980 -6.002 -4.506 1.00 93.31 89 LYS A N 1
ATOM 719 C CA . LYS A 1 89 ? -3.715 -6.626 -4.870 1.00 93.31 89 LYS A CA 1
ATOM 720 C C . LYS A 1 89 ? -2.694 -5.519 -5.048 1.00 93.31 89 LYS A C 1
ATOM 722 O O . LYS A 1 89 ? -2.890 -4.643 -5.875 1.00 93.31 89 LYS A O 1
ATOM 727 N N . ILE A 1 90 ? -1.628 -5.582 -4.270 1.00 93.56 90 ILE A N 1
ATOM 728 C CA . ILE A 1 90 ? -0.508 -4.652 -4.333 1.00 93.56 90 ILE A CA 1
ATOM 729 C C . ILE A 1 90 ? 0.663 -5.422 -4.930 1.00 93.56 90 ILE A C 1
ATOM 731 O O . ILE A 1 90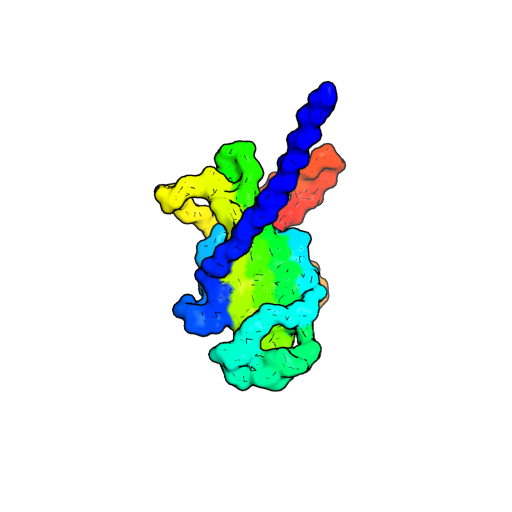 ? 1.019 -6.494 -4.427 1.00 93.56 90 ILE A O 1
ATOM 735 N N . LEU A 1 91 ? 1.216 -4.899 -6.012 1.00 92.94 91 LEU A N 1
ATOM 736 C CA . LEU A 1 91 ? 2.471 -5.344 -6.594 1.00 92.94 91 LEU A CA 1
ATOM 737 C C . LEU A 1 91 ? 3.545 -4.319 -6.246 1.00 92.94 91 LEU A C 1
ATOM 739 O O . LEU A 1 91 ? 3.278 -3.124 -6.315 1.00 92.94 91 LEU A O 1
ATOM 743 N N . ALA A 1 92 ? 4.721 -4.784 -5.843 1.00 94.38 92 ALA A N 1
ATOM 744 C CA . ALA A 1 92 ? 5.882 -3.941 -5.592 1.00 94.38 92 ALA A CA 1
ATOM 745 C C . ALA A 1 92 ? 7.136 -4.646 -6.108 1.00 94.38 92 ALA A C 1
ATOM 747 O O . ALA A 1 92 ? 7.376 -5.791 -5.727 1.00 94.38 92 ALA A O 1
ATOM 748 N N . CYS A 1 93 ? 7.913 -3.995 -6.967 1.00 91.94 93 CYS A N 1
ATOM 749 C CA . CYS A 1 93 ? 9.241 -4.476 -7.334 1.00 91.94 93 CYS A CA 1
ATOM 750 C C . CYS A 1 93 ? 10.171 -4.406 -6.109 1.00 91.94 93 CYS A C 1
ATOM 752 O O . CYS A 1 93 ? 10.052 -3.486 -5.302 1.00 91.94 93 CYS A O 1
ATOM 754 N N . GLU A 1 94 ? 11.058 -5.390 -5.932 1.00 93.25 94 GLU A N 1
ATOM 755 C CA . GLU A 1 94 ? 12.028 -5.366 -4.821 1.00 93.25 94 GLU A CA 1
ATOM 756 C C . GLU A 1 94 ? 13.293 -4.554 -5.166 1.00 93.25 94 GLU A C 1
ATOM 758 O O . GLU A 1 94 ? 13.995 -4.126 -4.256 1.00 93.25 94 GLU A O 1
ATOM 763 N N . GLU A 1 95 ? 13.566 -4.306 -6.4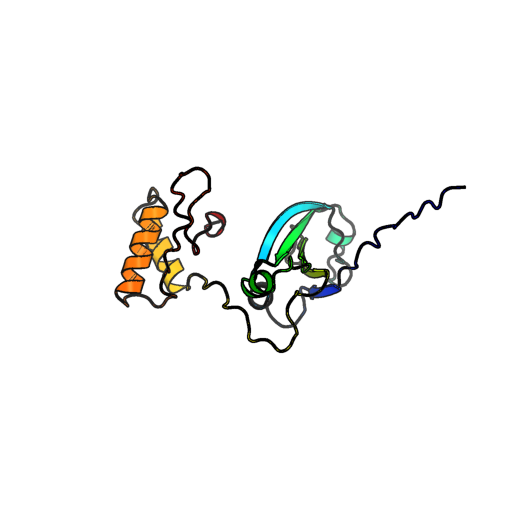54 1.00 89.00 95 GLU A N 1
ATOM 764 C CA . GLU A 1 95 ? 14.773 -3.597 -6.922 1.00 89.00 95 GLU A CA 1
ATOM 765 C C . GLU A 1 95 ? 14.578 -2.078 -7.048 1.00 89.00 95 GLU A C 1
ATOM 767 O O . GLU A 1 95 ? 15.516 -1.300 -6.878 1.00 89.00 95 GLU A O 1
ATOM 772 N N . VAL A 1 96 ? 13.356 -1.640 -7.353 1.00 89.50 96 VAL A N 1
ATOM 773 C CA . VAL A 1 96 ? 13.007 -0.227 -7.571 1.00 89.50 96 VAL A CA 1
ATOM 774 C C . VAL A 1 96 ? 11.705 0.113 -6.875 1.00 89.50 96 VAL A C 1
ATOM 776 O O . VAL A 1 96 ? 10.880 -0.762 -6.613 1.00 89.50 96 VAL A O 1
ATOM 779 N N . ASP A 1 97 ? 11.478 1.404 -6.632 1.00 89.00 97 ASP A N 1
ATOM 780 C CA . ASP A 1 97 ? 10.240 1.903 -6.032 1.00 89.00 97 ASP A CA 1
ATOM 781 C C . ASP A 1 97 ? 9.055 1.913 -7.019 1.00 89.00 97 ASP A C 1
ATOM 783 O O . ASP A 1 97 ? 8.354 2.909 -7.210 1.00 89.00 97 ASP A O 1
ATOM 787 N N . PHE A 1 98 ? 8.830 0.780 -7.683 1.00 89.75 98 PHE A N 1
ATOM 788 C CA . PHE A 1 98 ? 7.732 0.584 -8.610 1.00 89.75 98 PHE A CA 1
ATOM 789 C C . PHE A 1 98 ? 6.637 -0.247 -7.949 1.00 89.75 98 PHE A C 1
ATOM 791 O O . PHE A 1 98 ? 6.825 -1.426 -7.641 1.00 89.75 98 PHE A O 1
ATOM 798 N N . LYS A 1 99 ? 5.478 0.374 -7.730 1.00 93.38 99 LYS A N 1
ATOM 799 C CA . LYS A 1 99 ? 4.315 -0.235 -7.099 1.00 93.38 99 LYS A CA 1
ATOM 800 C C . LYS A 1 99 ? 3.064 -0.024 -7.947 1.00 93.38 99 LYS A C 1
ATOM 802 O O . LYS A 1 99 ? 2.925 0.988 -8.627 1.00 93.38 99 LYS A O 1
ATOM 807 N N . SER A 1 100 ? 2.134 -0.967 -7.875 1.00 91.25 100 SER A N 1
ATOM 808 C CA . SER A 1 100 ? 0.792 -0.817 -8.438 1.00 91.25 100 SER A CA 1
ATOM 809 C C . SER A 1 100 ? -0.254 -1.471 -7.549 1.00 91.25 100 SER A C 1
ATOM 811 O O . SER A 1 100 ? -0.017 -2.497 -6.901 1.00 91.25 100 SER A O 1
ATOM 813 N N . VAL A 1 101 ? -1.428 -0.851 -7.483 1.00 91.62 101 VAL A N 1
ATOM 814 C CA . VAL A 1 101 ? -2.541 -1.277 -6.642 1.00 91.62 101 VAL A CA 1
ATOM 815 C C . VAL A 1 101 ? -3.748 -1.560 -7.515 1.00 91.62 101 VAL A C 1
ATOM 817 O O . VAL A 1 101 ? -4.208 -0.719 -8.278 1.00 91.62 101 VAL A O 1
ATOM 820 N N . PHE A 1 102 ? -4.309 -2.750 -7.348 1.00 90.50 102 PHE A N 1
ATOM 821 C CA . PHE A 1 102 ? -5.499 -3.206 -8.044 1.00 90.50 102 PHE A CA 1
ATOM 822 C C . PHE A 1 102 ? -6.612 -3.519 -7.056 1.00 90.50 102 PHE A C 1
ATOM 824 O O . PHE A 1 102 ? -6.357 -3.945 -5.927 1.00 90.50 102 PHE A O 1
ATOM 831 N N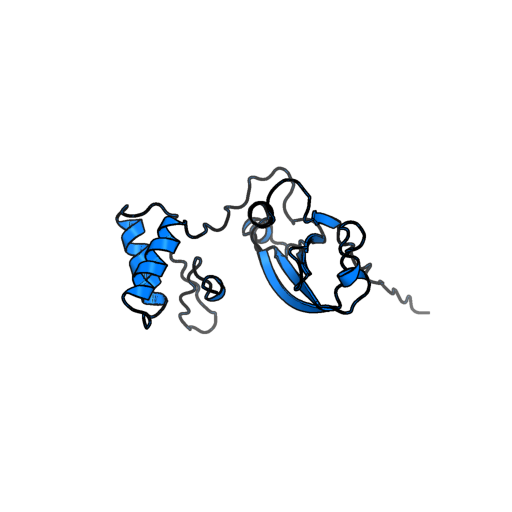 . VAL A 1 103 ? -7.851 -3.418 -7.520 1.00 90.94 103 VAL A N 1
ATOM 832 C CA . VAL A 1 103 ? -9.045 -3.889 -6.822 1.00 90.94 103 VAL A CA 1
ATOM 833 C C . VAL A 1 103 ? -9.719 -5.011 -7.599 1.00 90.94 103 VAL A C 1
ATOM 835 O O . VAL A 1 103 ? -9.752 -5.016 -8.830 1.00 90.94 103 VAL A O 1
ATOM 838 N N . GLN A 1 104 ? -10.269 -5.972 -6.871 1.00 89.00 104 GLN A N 1
ATOM 839 C CA . GLN A 1 104 ? -11.146 -7.002 -7.401 1.00 89.00 104 GLN A CA 1
ATOM 840 C C . GLN A 1 104 ? -12.484 -6.927 -6.678 1.00 89.00 104 GLN A C 1
ATOM 842 O O . GLN A 1 104 ? -12.535 -6.844 -5.450 1.00 89.00 104 GLN A O 1
ATOM 847 N N . GLU A 1 105 ? -13.553 -7.025 -7.468 1.00 84.69 105 GLU A N 1
ATOM 848 C CA . GLU A 1 105 ? -14.937 -6.850 -7.022 1.00 84.69 105 GLU A CA 1
ATOM 849 C C . GLU A 1 105 ? -15.223 -5.442 -6.468 1.00 84.69 105 GLU A C 1
ATOM 851 O O . GLU A 1 105 ? -14.412 -4.524 -6.583 1.00 84.69 105 GLU A O 1
ATOM 856 N N . THR A 1 106 ? -16.422 -5.250 -5.926 1.00 80.56 106 THR A N 1
ATOM 857 C CA . THR A 1 106 ? -16.859 -4.000 -5.301 1.00 80.56 106 THR A CA 1
ATOM 858 C C . THR A 1 106 ? -17.088 -4.217 -3.811 1.00 80.56 106 THR A C 1
ATOM 860 O O . THR A 1 106 ? -17.286 -5.343 -3.341 1.00 80.56 106 THR A O 1
ATOM 863 N N . HIS A 1 107 ? -17.047 -3.132 -3.038 1.00 80.56 107 HIS A N 1
ATOM 864 C CA . HIS A 1 107 ? -17.463 -3.190 -1.639 1.00 80.56 107 HIS A CA 1
ATOM 865 C C . HIS A 1 107 ? -18.942 -3.577 -1.538 1.00 80.56 107 HIS A C 1
ATOM 867 O O . HIS A 1 107 ? -19.729 -3.318 -2.443 1.00 80.56 107 HIS A O 1
ATOM 873 N N . ALA A 1 108 ? -19.324 -4.193 -0.417 1.00 74.50 108 ALA A N 1
ATOM 874 C CA . ALA A 1 108 ? -20.723 -4.549 -0.152 1.00 74.50 108 ALA A CA 1
ATOM 875 C C . ALA A 1 108 ? -21.622 -3.322 0.113 1.00 74.50 108 ALA A C 1
ATOM 877 O O . ALA A 1 108 ? -22.842 -3.431 0.112 1.00 74.50 108 ALA A O 1
ATOM 878 N N . MET A 1 109 ? -21.015 -2.164 0.370 1.00 70.75 109 MET A N 1
ATOM 879 C CA . MET A 1 109 ? -21.682 -0.881 0.598 1.00 70.75 109 MET A CA 1
ATOM 880 C C . MET A 1 109 ? -21.787 -0.072 -0.701 1.00 70.75 109 MET A C 1
ATOM 882 O O . MET A 1 109 ? -20.918 -0.179 -1.560 1.00 70.75 109 MET A O 1
ATOM 886 N N . THR A 1 110 ? -22.825 0.759 -0.812 1.00 63.34 110 THR A N 1
ATOM 887 C CA . THR A 1 110 ? -23.039 1.686 -1.934 1.00 63.34 110 THR A CA 1
ATOM 888 C C . THR A 1 110 ? -22.151 2.936 -1.833 1.00 63.34 110 THR A C 1
ATOM 890 O O . THR A 1 110 ? -21.784 3.357 -0.731 1.00 63.34 110 THR A O 1
ATOM 893 N N . ASP A 1 111 ? -21.847 3.550 -2.982 1.00 57.22 111 ASP A N 1
ATOM 894 C CA . ASP A 1 111 ? -20.885 4.661 -3.143 1.00 57.22 111 ASP A CA 1
ATOM 895 C C . ASP A 1 111 ? -21.243 5.957 -2.381 1.00 57.22 111 ASP A C 1
ATOM 897 O O . ASP A 1 111 ? -20.408 6.843 -2.242 1.00 57.22 111 ASP A O 1
ATOM 901 N N . GLY A 1 112 ? -22.464 6.078 -1.843 1.00 51.62 112 GLY A N 1
ATOM 902 C CA . GLY A 1 112 ? -22.943 7.274 -1.131 1.00 51.62 112 GLY A CA 1
ATOM 903 C C . GLY A 1 112 ? -22.862 7.213 0.397 1.00 51.62 112 GLY A C 1
ATOM 904 O O . GLY A 1 112 ? -23.395 8.088 1.077 1.00 51.62 112 GLY A O 1
ATOM 905 N N . ALA A 1 113 ? -22.278 6.160 0.968 1.00 54.19 113 ALA A N 1
ATOM 906 C CA . ALA A 1 113 ? -22.287 5.969 2.411 1.00 54.19 113 ALA A CA 1
ATOM 907 C C . ALA A 1 113 ? -20.993 6.522 3.069 1.00 54.19 113 ALA A C 1
ATOM 909 O O . ALA A 1 113 ? -19.898 6.237 2.576 1.00 54.19 113 ALA A O 1
ATOM 910 N N . PRO A 1 114 ? -21.092 7.228 4.214 1.00 52.38 114 PRO A N 1
ATOM 911 C CA . PRO A 1 114 ? -20.010 8.033 4.801 1.00 52.38 114 PRO A CA 1
ATOM 912 C C . PRO A 1 114 ? -18.791 7.201 5.190 1.00 52.38 114 PRO A C 1
ATOM 914 O O . PRO A 1 114 ? -18.964 6.135 5.780 1.00 52.38 114 PRO A O 1
ATOM 917 N N . ASP A 1 115 ? -17.582 7.682 4.884 1.00 52.03 115 ASP A N 1
ATOM 918 C CA . ASP A 1 115 ? -16.313 6.949 4.985 1.00 52.03 115 ASP A CA 1
ATOM 919 C C . ASP A 1 115 ? -16.136 6.122 6.264 1.00 52.03 115 ASP A C 1
ATOM 921 O O . ASP A 1 115 ? -16.578 6.463 7.363 1.00 52.03 115 ASP A O 1
ATOM 925 N N . SER A 1 116 ? -15.512 4.949 6.106 1.00 47.38 116 SER A N 1
ATOM 926 C CA . SER A 1 116 ? -15.120 4.142 7.266 1.00 47.38 116 SER A CA 1
ATOM 927 C C . SER A 1 116 ? -14.193 4.973 8.149 1.00 47.38 116 SER A C 1
ATOM 929 O O . SER A 1 116 ? -13.305 5.621 7.603 1.00 47.38 116 SER A O 1
ATOM 931 N N . PRO A 1 117 ? -14.298 4.906 9.489 1.00 46.09 117 PRO A N 1
ATOM 932 C CA . PRO A 1 117 ? -13.260 5.472 10.330 1.00 46.09 117 PRO A CA 1
ATOM 933 C C . PRO A 1 117 ? -11.935 4.818 9.940 1.00 46.09 117 PRO A C 1
ATOM 935 O O . PRO A 1 117 ? -11.781 3.600 10.102 1.00 46.09 117 PRO A O 1
ATOM 938 N N . ILE A 1 118 ? -11.014 5.614 9.394 1.00 52.44 118 ILE A N 1
ATOM 939 C CA . ILE A 1 118 ? -9.626 5.215 9.177 1.00 52.44 118 ILE A CA 1
ATOM 940 C C . ILE A 1 118 ? -9.155 4.677 10.528 1.00 52.44 118 ILE A C 1
ATOM 942 O O . ILE A 1 118 ? -9.352 5.328 11.561 1.00 52.44 118 ILE A O 1
ATOM 946 N N . ASN A 1 119 ? -8.658 3.433 10.564 1.00 51.06 119 ASN A N 1
ATOM 947 C CA . ASN A 1 119 ? -8.116 2.894 11.811 1.00 51.06 119 ASN A CA 1
ATOM 948 C C . ASN A 1 119 ? -7.071 3.902 12.285 1.00 51.06 119 ASN A C 1
ATOM 950 O O . ASN A 1 119 ? -6.146 4.171 11.519 1.00 51.06 119 ASN A O 1
ATOM 954 N N . PRO A 1 120 ? -7.224 4.494 13.478 1.00 52.78 120 PRO A N 1
ATOM 955 C CA . PRO A 1 120 ? -6.408 5.643 13.797 1.00 52.78 120 PRO A CA 1
ATOM 956 C C . PRO A 1 120 ? -4.956 5.175 13.917 1.00 52.78 120 PRO A C 1
ATOM 958 O O . PRO A 1 120 ? -4.655 4.299 14.731 1.00 52.78 120 PRO A O 1
ATOM 961 N N . LYS A 1 121 ? -4.085 5.687 13.046 1.00 61.78 121 LYS A N 1
ATOM 962 C CA . LYS A 1 121 ? -2.657 5.365 13.056 1.00 61.78 121 LYS A CA 1
ATOM 963 C C . LYS A 1 121 ? -1.976 6.068 14.236 1.00 61.78 121 LYS A C 1
ATOM 965 O O . LYS A 1 121 ? -2.523 7.012 14.810 1.00 61.78 121 LYS A O 1
ATOM 970 N N . LEU A 1 122 ? -0.791 5.584 14.613 1.00 64.25 122 LEU A N 1
ATOM 971 C CA . LEU A 1 122 ? 0.087 6.315 15.527 1.00 64.25 122 LEU A CA 1
ATOM 972 C C . LEU A 1 122 ? 0.485 7.639 14.866 1.00 64.25 122 LEU A C 1
ATOM 974 O O . LEU A 1 122 ? 0.948 7.628 13.726 1.00 64.25 122 LEU A O 1
ATOM 978 N N . THR A 1 123 ? 0.307 8.752 15.576 1.00 71.12 123 THR A N 1
ATOM 979 C CA . THR A 1 123 ? 0.817 10.056 15.134 1.00 71.12 123 THR A CA 1
ATOM 980 C C . THR A 1 123 ? 2.347 10.053 15.177 1.00 71.12 123 THR A C 1
ATOM 982 O O . THR A 1 123 ? 2.950 9.238 15.880 1.00 71.12 123 THR A O 1
ATOM 985 N N . ASP A 1 124 ? 3.001 10.957 14.450 1.00 72.75 124 ASP A N 1
ATOM 986 C CA . ASP A 1 124 ? 4.470 11.045 14.475 1.00 72.75 124 ASP A CA 1
ATOM 987 C C . ASP A 1 124 ? 5.009 11.389 15.870 1.00 72.75 124 ASP A C 1
ATOM 989 O O . ASP A 1 124 ? 6.064 10.900 16.276 1.00 72.75 124 ASP A O 1
ATOM 993 N N . GLU A 1 125 ? 4.222 12.123 16.658 1.00 74.94 125 GLU A N 1
ATOM 994 C CA . GLU A 1 125 ? 4.480 12.371 18.077 1.00 74.94 125 GLU A CA 1
ATOM 995 C C . GLU A 1 125 ? 4.490 11.059 18.885 1.00 74.94 125 GLU A C 1
ATOM 997 O O . GLU A 1 125 ? 5.430 10.785 19.632 1.00 74.94 125 GLU A O 1
ATOM 1002 N N . MET A 1 126 ? 3.502 10.180 18.664 1.00 75.19 126 MET A N 1
ATOM 1003 C CA . MET A 1 126 ? 3.451 8.855 19.293 1.00 75.19 126 MET A CA 1
ATOM 1004 C C . MET A 1 126 ? 4.619 7.959 18.858 1.00 75.19 126 MET A C 1
ATOM 1006 O O . MET A 1 126 ? 5.152 7.221 19.687 1.00 75.19 126 MET A O 1
ATOM 1010 N N . LYS A 1 127 ? 5.034 8.011 17.584 1.00 78.06 127 LYS A N 1
ATOM 1011 C CA . LYS A 1 127 ? 6.195 7.252 17.079 1.00 78.06 127 LYS A CA 1
ATOM 1012 C C . LYS A 1 127 ? 7.490 7.725 17.738 1.00 78.06 127 LYS A C 1
ATOM 1014 O O . LYS A 1 127 ? 8.250 6.902 18.238 1.00 78.06 127 LYS A O 1
ATOM 1019 N N . THR A 1 128 ? 7.694 9.040 17.800 1.00 81.38 128 THR A N 1
ATOM 1020 C CA . THR A 1 128 ? 8.866 9.663 18.434 1.00 81.38 128 THR A CA 1
ATOM 1021 C C . THR A 1 128 ? 8.970 9.268 19.904 1.00 81.38 128 THR A C 1
ATOM 1023 O O . THR A 1 128 ? 10.031 8.855 20.366 1.00 81.38 128 THR A O 1
ATOM 1026 N N . TYR A 1 129 ? 7.849 9.304 20.629 1.00 83.50 129 TYR A N 1
ATOM 1027 C CA . TYR A 1 129 ? 7.801 8.868 22.022 1.00 83.50 129 TYR A CA 1
ATOM 1028 C C . TYR A 1 129 ? 8.180 7.394 22.200 1.00 83.50 129 TYR A C 1
ATOM 1030 O O . TYR A 1 129 ? 8.894 7.043 23.140 1.00 83.50 129 TYR A O 1
ATOM 1038 N N . ILE A 1 130 ? 7.702 6.522 21.308 1.00 79.81 130 ILE A N 1
ATOM 1039 C CA . ILE A 1 130 ? 8.027 5.096 21.363 1.00 79.81 130 ILE A CA 1
ATOM 1040 C C . ILE A 1 130 ? 9.521 4.872 21.128 1.00 79.81 130 ILE A C 1
ATOM 1042 O O . ILE A 1 130 ? 10.131 4.124 21.889 1.00 79.81 130 ILE A O 1
ATOM 1046 N N . LEU A 1 131 ? 10.104 5.524 20.120 1.00 80.31 131 LEU A N 1
ATOM 1047 C CA . LEU A 1 131 ? 11.532 5.410 19.822 1.00 80.31 131 LEU A CA 1
ATOM 1048 C C . LEU A 1 131 ? 12.379 5.861 21.016 1.00 80.31 131 LEU A C 1
ATOM 1050 O O . LEU A 1 131 ? 13.208 5.089 21.483 1.00 80.31 131 LEU A O 1
ATOM 1054 N N . ALA A 1 132 ? 12.072 7.020 21.605 1.00 84.06 132 ALA A N 1
ATOM 1055 C CA . ALA A 1 132 ? 12.761 7.498 22.805 1.00 84.06 132 ALA A CA 1
ATOM 1056 C C . ALA A 1 132 ? 12.661 6.504 23.980 1.00 84.06 132 ALA A C 1
ATOM 1058 O O . ALA A 1 132 ? 13.631 6.269 24.695 1.00 84.06 132 ALA A O 1
ATOM 1059 N N . LYS A 1 133 ? 11.498 5.863 24.170 1.00 81.50 133 LYS A N 1
ATOM 1060 C CA . LYS A 1 133 ? 11.320 4.849 25.223 1.00 81.50 133 LYS A CA 1
ATOM 1061 C C . LYS A 1 133 ? 12.081 3.553 24.970 1.00 81.50 133 LYS A C 1
ATOM 1063 O O . LYS A 1 133 ? 12.446 2.884 25.938 1.00 81.50 133 LYS A O 1
ATOM 1068 N N . LEU A 1 134 ? 12.274 3.181 23.710 1.00 79.88 134 LEU A N 1
ATOM 1069 C CA . LEU A 1 134 ? 13.071 2.019 23.332 1.00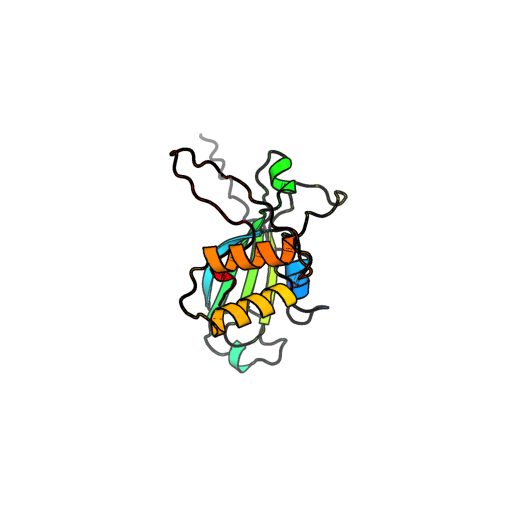 79.88 134 LEU A CA 1
ATOM 1070 C C . LEU A 1 134 ? 14.570 2.314 23.431 1.00 79.88 134 LEU A C 1
ATOM 1072 O O . LEU A 1 134 ? 15.301 1.436 23.873 1.00 79.88 134 LEU A O 1
ATOM 1076 N N . ASP A 1 135 ? 15.008 3.536 23.131 1.00 83.50 135 ASP A N 1
ATOM 1077 C CA . ASP A 1 135 ? 16.395 3.964 23.353 1.00 83.50 135 ASP A CA 1
ATOM 1078 C C . ASP A 1 135 ? 16.755 3.932 24.847 1.00 83.50 135 ASP A C 1
ATOM 1080 O O . ASP A 1 135 ? 17.786 3.379 25.231 1.00 83.50 135 ASP A O 1
ATOM 1084 N N . ASP A 1 136 ? 15.862 4.431 25.710 1.00 83.75 136 ASP A N 1
ATOM 1085 C CA . ASP A 1 136 ? 16.031 4.393 27.170 1.00 83.75 136 ASP A CA 1
ATOM 1086 C C . ASP A 1 136 ? 16.018 2.964 27.741 1.00 83.75 136 ASP A C 1
ATOM 1088 O O . ASP A 1 136 ? 16.574 2.686 28.806 1.00 83.75 136 ASP A O 1
ATOM 1092 N N . SER A 1 137 ? 15.278 2.051 27.112 1.00 84.12 137 SER A N 1
ATOM 1093 C CA . SER A 1 137 ? 15.059 0.692 27.614 1.00 84.12 137 SER A CA 1
ATOM 1094 C C . SER A 1 137 ? 14.810 -0.289 26.463 1.00 84.12 137 SER A C 1
ATOM 1096 O O . SER A 1 137 ? 13.662 -0.672 26.212 1.00 84.12 137 SER A O 1
ATOM 1098 N N . PRO A 1 138 ? 15.878 -0.776 25.804 1.00 79.62 138 PRO A N 1
ATOM 1099 C CA . PRO A 1 138 ? 15.763 -1.600 24.594 1.00 79.62 138 PRO A CA 1
ATOM 1100 C C . PRO A 1 138 ? 15.059 -2.945 24.809 1.00 79.62 138 PRO A C 1
ATOM 1102 O O . PRO A 1 138 ? 14.504 -3.525 23.880 1.00 79.62 138 PRO A O 1
ATOM 1105 N N . SER A 1 139 ? 15.056 -3.452 26.044 1.00 79.88 139 SER A N 1
ATOM 1106 C CA . SER A 1 139 ? 14.378 -4.694 26.435 1.00 79.88 139 SER A CA 1
ATOM 1107 C C . SER A 1 139 ? 12.918 -4.491 26.865 1.00 79.88 139 SER A C 1
ATOM 1109 O O . SER A 1 139 ? 12.292 -5.422 27.381 1.00 79.88 139 SER A O 1
ATOM 1111 N N . MET A 1 140 ? 12.355 -3.288 26.681 1.00 79.75 140 MET A N 1
ATOM 1112 C CA . MET A 1 140 ? 10.991 -2.984 27.103 1.00 79.75 140 MET A CA 1
ATOM 1113 C C . MET A 1 140 ? 9.973 -3.870 26.383 1.00 79.75 140 MET A C 1
ATOM 1115 O O . MET A 1 140 ? 9.890 -3.929 25.158 1.00 79.75 140 MET A O 1
ATOM 1119 N N . VAL A 1 141 ? 9.134 -4.531 27.179 1.00 76.12 141 VAL A N 1
ATOM 1120 C CA . VAL A 1 141 ? 8.096 -5.414 26.654 1.00 76.12 141 VAL A CA 1
ATOM 1121 C C . VAL A 1 141 ? 7.012 -4.571 25.956 1.00 76.12 141 VAL A C 1
ATOM 1123 O O . VAL A 1 141 ? 6.518 -3.612 26.562 1.00 76.12 141 VAL A O 1
ATOM 1126 N N . PRO A 1 142 ? 6.571 -4.917 24.728 1.00 67.75 142 PRO A N 1
ATOM 1127 C CA . PRO A 1 142 ? 5.629 -4.099 23.955 1.00 67.75 142 PRO A CA 1
ATOM 1128 C C . PRO A 1 142 ? 4.329 -3.707 24.679 1.00 67.75 142 PRO A C 1
ATOM 1130 O O . PRO A 1 142 ? 3.767 -2.644 24.417 1.00 67.75 142 PRO A O 1
ATOM 1133 N N . GLN A 1 143 ? 3.837 -4.525 25.618 1.00 66.94 143 GLN A N 1
ATOM 1134 C CA . GLN A 1 143 ? 2.640 -4.202 26.403 1.00 66.94 143 GLN A CA 1
ATOM 1135 C C . GLN A 1 143 ? 2.870 -3.026 27.363 1.00 66.94 143 GLN A C 1
ATOM 1137 O O . GLN A 1 143 ? 1.950 -2.237 27.578 1.00 66.94 143 GLN A O 1
ATOM 1142 N N . LEU A 1 144 ? 4.072 -2.903 27.935 1.00 72.31 144 LEU A N 1
ATOM 1143 C CA . LEU A 1 144 ? 4.438 -1.788 28.812 1.00 72.31 144 LEU A CA 1
ATOM 1144 C C . LEU A 1 144 ? 4.611 -0.505 28.001 1.00 72.31 144 LEU A C 1
ATOM 1146 O O . LEU A 1 144 ? 4.052 0.523 28.374 1.00 72.31 144 LEU A O 1
ATOM 1150 N N . LEU A 1 145 ? 5.277 -0.595 26.849 1.00 75.44 145 LEU A N 1
ATOM 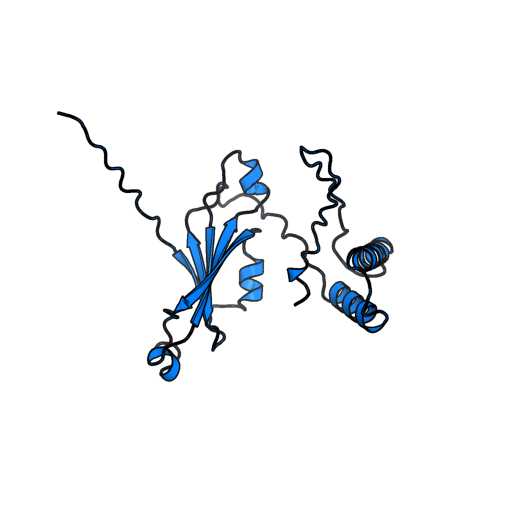1151 C CA . LEU A 1 145 ? 5.425 0.515 25.906 1.00 75.44 145 LEU A CA 1
ATOM 1152 C C . LEU A 1 145 ? 4.062 1.086 25.489 1.00 75.44 145 LEU A C 1
ATOM 1154 O O . LEU A 1 145 ? 3.833 2.294 25.536 1.00 75.44 145 LEU A O 1
ATOM 1158 N N . PHE A 1 146 ? 3.105 0.207 25.186 1.00 68.00 146 PHE A N 1
ATOM 1159 C CA . PHE A 1 146 ? 1.733 0.605 24.888 1.00 68.00 146 PHE A CA 1
ATOM 1160 C C . PHE A 1 146 ? 1.009 1.241 26.079 1.00 68.00 146 PHE A C 1
ATOM 1162 O O . PHE A 1 146 ? 0.257 2.201 25.904 1.00 68.00 146 PHE A O 1
ATOM 1169 N N . ALA A 1 147 ? 1.200 0.711 27.290 1.00 74.69 147 ALA A N 1
ATOM 1170 C CA . ALA A 1 147 ? 0.593 1.269 28.493 1.00 74.69 147 ALA A CA 1
ATOM 1171 C C . ALA A 1 147 ? 1.110 2.690 28.775 1.00 74.69 147 ALA A C 1
ATOM 1173 O O . ALA A 1 147 ? 0.309 3.570 29.096 1.00 74.69 147 ALA A O 1
ATOM 1174 N N . PHE A 1 148 ? 2.412 2.931 28.589 1.00 81.06 148 PHE A N 1
ATOM 1175 C CA . PHE A 1 148 ? 3.007 4.265 28.681 1.00 81.06 148 PHE A CA 1
ATOM 1176 C C . PHE A 1 148 ? 2.435 5.210 27.629 1.00 81.06 148 PHE A C 1
ATOM 1178 O O . PHE A 1 148 ? 1.954 6.286 27.971 1.00 81.06 148 PHE A O 1
ATOM 1185 N N . LEU A 1 149 ? 2.3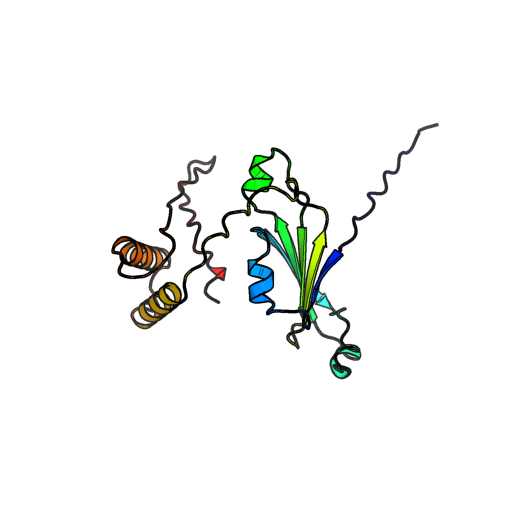70 4.767 26.375 1.00 77.56 149 LEU A N 1
ATOM 1186 C CA . LEU A 1 149 ? 1.785 5.550 25.293 1.00 77.56 149 LEU A CA 1
ATOM 1187 C C . LEU A 1 149 ? 0.326 5.943 25.581 1.00 77.56 149 LEU A C 1
ATOM 1189 O O . LEU A 1 149 ? -0.062 7.099 25.430 1.00 77.56 149 LEU A O 1
ATOM 1193 N N . CYS A 1 150 ? -0.489 4.994 26.054 1.00 72.25 150 CYS A N 1
ATOM 1194 C CA . CYS A 1 150 ? -1.879 5.259 26.425 1.00 72.25 150 CYS A CA 1
ATOM 1195 C C . CYS A 1 150 ? -1.993 6.271 27.564 1.00 72.25 150 CYS A C 1
ATOM 1197 O O . CYS A 1 150 ? -2.902 7.101 27.543 1.00 72.25 150 CYS A O 1
ATOM 1199 N N . ARG A 1 151 ? -1.098 6.199 28.555 1.00 77.19 151 ARG A N 1
ATOM 1200 C CA . ARG A 1 151 ? -1.068 7.131 29.683 1.00 77.19 151 ARG A CA 1
ATOM 1201 C C . ARG A 1 151 ? -0.815 8.557 29.208 1.00 77.19 151 ARG A C 1
ATOM 1203 O O . ARG A 1 151 ? -1.562 9.447 29.597 1.00 77.19 151 ARG A O 1
ATOM 1210 N N . GLU A 1 152 ? 0.181 8.775 28.360 1.00 81.19 152 GLU A N 1
ATOM 1211 C CA . GLU A 1 152 ? 0.522 10.122 27.886 1.00 81.19 152 GLU A CA 1
ATOM 1212 C C . GLU A 1 152 ? -0.605 10.744 27.048 1.00 81.19 152 GLU A C 1
ATOM 1214 O O . GLU A 1 152 ? -0.972 11.901 27.255 1.00 81.19 152 GLU A O 1
ATOM 1219 N N . VAL A 1 153 ? -1.251 9.948 26.187 1.00 74.88 153 VAL A N 1
ATOM 1220 C CA . VAL A 1 153 ? -2.427 10.389 25.415 1.00 74.88 153 VAL A CA 1
ATOM 1221 C C . VAL A 1 153 ? -3.628 10.674 26.329 1.00 74.88 153 VAL A C 1
ATOM 1223 O O . VAL A 1 153 ? -4.368 11.631 26.113 1.00 74.88 153 VAL A O 1
ATOM 1226 N N . GLN A 1 154 ? -3.848 9.877 27.382 1.00 75.94 154 GLN A N 1
ATOM 1227 C CA . GLN A 1 154 ? -4.915 10.133 28.364 1.00 75.94 154 GLN A CA 1
ATOM 1228 C C . GLN A 1 154 ? -4.670 11.401 29.182 1.00 75.94 154 GLN A C 1
ATOM 1230 O O . GLN A 1 154 ? -5.627 12.086 29.541 1.00 75.94 154 GLN A O 1
ATOM 1235 N N . GLN A 1 155 ? -3.405 11.709 29.460 1.00 78.50 155 GLN A N 1
ATOM 1236 C CA . GLN A 1 155 ? -2.983 12.896 30.196 1.00 78.50 155 GLN A CA 1
ATOM 1237 C C . GLN A 1 155 ? -2.924 14.157 29.318 1.00 78.50 155 GLN A C 1
ATOM 1239 O O . GLN A 1 155 ? -2.490 15.194 29.810 1.00 78.50 155 GLN A O 1
ATOM 1244 N N . ASN A 1 156 ? -3.368 14.083 28.052 1.00 72.38 156 ASN A N 1
ATOM 1245 C CA . ASN A 1 156 ? -3.258 15.153 27.052 1.00 72.38 156 ASN A CA 1
ATOM 1246 C C . ASN A 1 156 ? -1.821 15.692 26.905 1.00 72.38 156 ASN A C 1
ATOM 1248 O O . ASN A 1 156 ? -1.626 16.855 26.568 1.00 72.38 156 ASN A O 1
ATOM 1252 N N . ARG A 1 157 ? -0.816 14.855 27.182 1.00 77.75 157 ARG A N 1
ATOM 1253 C CA . ARG A 1 157 ? 0.605 15.195 27.018 1.00 77.75 157 ARG A CA 1
ATOM 1254 C C . ARG A 1 157 ? 1.112 14.921 25.609 1.00 77.75 157 ARG A C 1
ATOM 1256 O O . ARG A 1 157 ? 2.198 15.367 25.277 1.00 77.75 157 ARG A O 1
ATOM 1263 N N . MET A 1 158 ? 0.326 14.188 24.821 1.00 76.12 158 MET A N 1
ATOM 1264 C CA . MET A 1 158 ? 0.551 13.953 23.401 1.00 76.12 158 MET A CA 1
ATOM 1265 C C . MET A 1 158 ? -0.777 13.939 22.645 1.00 76.12 158 MET A C 1
ATOM 1267 O O . MET A 1 158 ? -1.790 13.436 23.152 1.00 76.12 158 MET A O 1
ATOM 1271 N N . HIS A 1 159 ? -0.763 14.448 21.415 1.00 65.69 159 HIS A N 1
ATOM 1272 C CA . HIS A 1 159 ? -1.888 14.408 20.496 1.00 65.69 159 HIS A CA 1
ATOM 1273 C C . HIS A 1 159 ? -1.976 13.037 19.826 1.00 65.69 159 HIS A C 1
ATOM 1275 O O . HIS A 1 159 ? -1.071 12.566 19.136 1.00 65.69 159 HIS A O 1
ATOM 1281 N N . GLY A 1 160 ? -3.119 12.383 20.009 1.00 58.50 160 GLY A N 1
ATOM 1282 C CA . GLY A 1 160 ? -3.354 11.096 19.386 1.00 58.50 160 GLY A CA 1
ATOM 1283 C C . GLY A 1 160 ? -4.762 10.559 19.608 1.00 58.50 160 GLY A C 1
ATOM 1284 O O . GLY A 1 160 ? -5.484 10.986 20.517 1.00 58.50 160 GLY A O 1
ATOM 1285 N N . PRO A 1 161 ? -5.179 9.598 18.776 1.00 56.94 161 PRO A N 1
ATOM 1286 C CA . PRO A 1 161 ? -6.447 8.917 18.944 1.00 56.94 161 PRO A CA 1
ATOM 1287 C C . PRO A 1 161 ? -6.468 8.187 20.289 1.00 56.94 161 PRO A C 1
ATOM 1289 O O . PRO A 1 161 ? -5.621 7.342 20.579 1.00 56.94 161 PRO A O 1
ATOM 1292 N N . ARG A 1 162 ? -7.470 8.486 21.124 1.00 54.31 162 ARG A N 1
ATOM 1293 C CA . ARG A 1 162 ? -7.646 7.800 22.410 1.00 54.31 162 ARG A CA 1
ATOM 1294 C C . ARG A 1 162 ? -7.789 6.296 22.183 1.00 54.31 162 ARG A C 1
ATOM 1296 O O . ARG A 1 162 ? -8.756 5.835 21.568 1.00 54.31 162 ARG A O 1
ATOM 1303 N N . ALA A 1 163 ? -6.848 5.526 22.721 1.00 46.94 163 ALA A N 1
ATOM 1304 C CA . ALA A 1 163 ? -6.866 4.078 22.620 1.00 46.94 163 ALA A CA 1
ATOM 1305 C C . ALA A 1 163 ? -8.131 3.507 23.287 1.00 46.94 163 ALA A C 1
ATOM 1307 O O . ALA A 1 163 ? -8.329 3.620 24.496 1.00 46.94 163 ALA A O 1
ATOM 1308 N N . LYS A 1 164 ? -9.002 2.866 22.499 1.00 43.84 164 LYS A N 1
ATOM 1309 C CA . LYS A 1 164 ? -10.138 2.094 23.022 1.00 43.84 164 LYS A CA 1
ATOM 1310 C C . LYS A 1 164 ? -9.708 0.644 23.241 1.00 43.84 164 LYS A C 1
ATOM 1312 O O . LYS A 1 164 ? -9.469 -0.085 22.278 1.00 43.84 164 LYS A O 1
ATOM 1317 N N . LEU A 1 165 ? -9.659 0.205 24.498 1.00 37.19 165 LEU A N 1
ATOM 1318 C CA . LEU A 1 165 ? -9.586 -1.216 24.849 1.00 37.19 165 LEU A CA 1
ATOM 1319 C C . LEU A 1 165 ? -10.849 -1.921 24.328 1.00 37.19 165 LEU A C 1
ATOM 1321 O O . LEU A 1 165 ? -11.945 -1.668 24.822 1.00 37.19 165 LEU A O 1
ATOM 1325 N N . ARG A 1 166 ? -10.714 -2.825 23.350 1.00 34.88 166 ARG A N 1
ATOM 1326 C CA . ARG A 1 166 ? -11.765 -3.808 23.054 1.00 34.88 166 ARG A CA 1
ATOM 1327 C C . ARG A 1 166 ? -11.403 -5.130 23.718 1.00 34.88 166 ARG A C 1
ATOM 1329 O O . ARG A 1 166 ? -10.369 -5.718 23.420 1.00 34.88 166 ARG A O 1
ATOM 1336 N N . ARG A 1 167 ? -12.271 -5.596 24.616 1.00 28.75 167 ARG A N 1
ATOM 1337 C CA . ARG A 1 167 ? -12.244 -6.968 25.130 1.00 28.75 167 ARG A CA 1
ATOM 1338 C C . ARG A 1 167 ? -12.761 -7.879 24.013 1.00 28.75 167 ARG A C 1
ATOM 1340 O O . ARG A 1 167 ? -13.913 -7.744 23.619 1.00 28.75 167 ARG A O 1
ATOM 1347 N N . ALA A 1 168 ? -11.914 -8.749 23.470 1.00 30.11 168 ALA A N 1
ATOM 1348 C CA . ALA A 1 168 ? -12.346 -9.840 22.601 1.00 30.11 168 ALA A CA 1
ATOM 1349 C C . ALA A 1 168 ? -12.344 -11.122 23.440 1.00 30.11 168 ALA A C 1
ATOM 1351 O O . ALA A 1 168 ? -11.297 -11.510 23.955 1.00 30.11 168 ALA A O 1
ATOM 1352 N N . ILE A 1 169 ? -13.516 -11.729 23.624 1.00 26.27 169 ILE A N 1
ATOM 1353 C CA . ILE A 1 169 ? -13.662 -13.041 24.262 1.00 26.27 169 ILE A CA 1
ATOM 1354 C C . ILE A 1 169 ? -13.450 -14.088 23.159 1.00 26.27 169 ILE A C 1
ATOM 1356 O O . ILE A 1 169 ? -14.142 -14.048 22.143 1.00 26.27 169 ILE A O 1
ATOM 1360 N N . SER A 1 170 ? -12.460 -14.968 23.325 1.00 27.27 170 SER A N 1
ATOM 1361 C CA . SER A 1 170 ? -12.300 -16.172 22.497 1.00 27.27 170 SER A CA 1
ATOM 1362 C C . SER A 1 170 ? -13.321 -17.233 22.942 1.00 27.27 170 SER A C 1
ATOM 1364 O O . SER A 1 170 ? -13.547 -17.335 24.151 1.00 27.27 170 SER A O 1
ATOM 1366 N N . PRO A 1 171 ? -13.901 -18.047 22.034 1.00 34.22 171 PRO A N 1
ATOM 1367 C CA . PRO A 1 171 ? -14.803 -19.153 22.388 1.00 34.22 171 PRO A CA 1
ATOM 1368 C C . PRO A 1 171 ? -14.190 -20.192 23.343 1.00 34.22 171 PRO A C 1
ATOM 1370 O O . PRO A 1 171 ? -14.918 -20.971 23.942 1.00 34.22 171 PRO A O 1
ATOM 1373 N N . GLU A 1 172 ? -12.867 -20.182 23.520 1.00 31.95 172 GLU A N 1
ATOM 1374 C CA . GLU A 1 172 ? -12.129 -21.138 24.356 1.00 31.95 172 GLU A CA 1
ATOM 1375 C C . GLU A 1 172 ? -11.729 -20.576 25.734 1.00 31.95 172 GLU A C 1
ATOM 1377 O O . GLU A 1 172 ? -10.835 -21.095 26.390 1.00 31.95 172 GLU A O 1
ATOM 1382 N N . GLY A 1 173 ? -12.331 -19.474 26.197 1.00 27.09 173 GLY A N 1
ATOM 1383 C CA . GLY A 1 173 ? -12.071 -18.945 27.548 1.00 27.09 173 GLY A CA 1
ATOM 1384 C C . GLY A 1 173 ? -10.673 -18.340 27.765 1.00 27.09 173 GLY A C 1
ATOM 1385 O O . GLY A 1 173 ? -10.374 -17.840 28.848 1.00 27.09 173 GLY A O 1
ATOM 1386 N N . HIS A 1 174 ? -9.823 -18.300 26.736 1.00 25.44 174 HIS A N 1
ATOM 1387 C CA . HIS A 1 174 ? -8.524 -17.635 26.795 1.00 25.44 174 HIS A CA 1
ATOM 1388 C C . HIS A 1 174 ? -8.657 -16.115 26.591 1.00 25.44 174 HIS A C 1
ATOM 1390 O O . HIS A 1 174 ? -9.072 -15.627 25.535 1.00 25.44 174 HIS A O 1
ATOM 1396 N N . TYR A 1 175 ? -8.259 -15.346 27.609 1.00 27.44 175 TYR A N 1
ATOM 1397 C CA . TYR A 1 175 ? -8.164 -13.885 27.566 1.00 27.44 175 TYR A CA 1
ATOM 1398 C C . TYR A 1 175 ? -7.008 -13.430 26.664 1.00 27.44 175 TYR A C 1
ATOM 1400 O O . TYR A 1 175 ? -5.913 -13.133 27.137 1.00 27.44 175 TYR A O 1
ATOM 1408 N N . THR A 1 176 ? -7.235 -13.293 25.360 1.00 28.02 176 THR A N 1
ATOM 1409 C CA . THR A 1 176 ? -6.281 -12.588 24.493 1.00 28.02 176 THR A CA 1
ATOM 1410 C C . THR A 1 176 ? -6.657 -11.111 24.415 1.00 28.02 176 THR A C 1
ATOM 1412 O O . THR A 1 176 ? -7.586 -10.729 23.699 1.00 28.02 176 THR A O 1
ATOM 1415 N N . LYS A 1 177 ? -5.937 -10.251 25.149 1.00 34.22 177 LYS A N 1
ATOM 1416 C CA . LYS A 1 177 ? -6.007 -8.791 24.966 1.00 34.22 177 LYS A CA 1
ATOM 1417 C C . LYS A 1 177 ? -5.453 -8.453 23.575 1.00 34.22 177 LYS A C 1
ATOM 1419 O O . LYS A 1 177 ? -4.250 -8.299 23.404 1.00 34.22 177 LYS A O 1
ATOM 1424 N N . LYS A 1 178 ? -6.321 -8.368 22.563 1.00 35.56 178 LYS A N 1
ATOM 1425 C CA . LYS A 1 178 ? -5.954 -7.855 21.236 1.00 35.56 178 LYS A CA 1
ATOM 1426 C C . LYS A 1 178 ? -5.983 -6.330 21.266 1.00 35.56 178 LYS A C 1
ATOM 1428 O O . LYS A 1 178 ? -7.048 -5.718 21.346 1.00 35.56 178 LYS A O 1
ATOM 1433 N N . PHE A 1 179 ? -4.806 -5.719 21.203 1.00 42.44 179 PHE A N 1
ATOM 1434 C CA . PHE A 1 179 ? -4.659 -4.273 21.084 1.00 42.44 179 PHE A CA 1
ATOM 1435 C C . PHE A 1 179 ? -4.922 -3.864 19.634 1.00 42.44 179 PHE A C 1
ATOM 1437 O O . PHE A 1 179 ? -4.301 -4.373 18.709 1.00 42.44 179 PHE A O 1
ATOM 1444 N N . ARG A 1 180 ? -5.889 -2.965 19.421 1.00 42.97 180 ARG A N 1
ATOM 1445 C CA . ARG A 1 180 ? -6.356 -2.583 18.076 1.00 42.97 180 ARG A CA 1
ATOM 1446 C C . ARG A 1 180 ? -5.402 -1.630 17.335 1.00 42.97 180 ARG A C 1
ATOM 1448 O O . ARG A 1 180 ? -5.675 -1.318 16.185 1.00 42.97 180 ARG A O 1
ATOM 1455 N N . PHE A 1 181 ? -4.327 -1.196 17.997 1.00 39.09 181 PHE A N 1
ATOM 1456 C CA . PHE A 1 181 ? -3.408 -0.145 17.538 1.00 39.09 181 PHE A CA 1
ATOM 1457 C C . PHE A 1 181 ? -1.976 -0.605 17.279 1.00 39.09 181 PHE A C 1
ATOM 1459 O O . PHE A 1 181 ? -1.232 0.126 16.648 1.00 39.09 181 PHE A O 1
ATOM 1466 N N . LEU A 1 182 ? -1.583 -1.777 17.775 1.00 36.34 182 LEU A N 1
ATOM 1467 C CA . LEU A 1 182 ? -0.222 -2.273 17.623 1.00 36.34 182 LEU A CA 1
ATOM 1468 C C . LEU A 1 182 ? -0.287 -3.658 17.004 1.00 36.34 182 LEU A C 1
ATOM 1470 O O . LEU A 1 182 ? -0.643 -4.630 17.680 1.00 36.34 182 LEU A O 1
ATOM 1474 N N . ARG A 1 183 ? 0.056 -3.767 15.723 1.00 37.94 183 ARG A N 1
ATOM 1475 C CA . ARG A 1 183 ? 0.601 -5.026 15.228 1.00 37.94 183 ARG A CA 1
ATOM 1476 C C . ARG A 1 183 ? 2.108 -4.952 15.440 1.00 37.94 183 ARG A C 1
ATOM 1478 O O . ARG A 1 183 ? 2.731 -3.937 15.175 1.00 37.94 183 ARG A O 1
ATOM 1485 N N . MET A 1 184 ? 2.723 -6.051 15.872 1.00 31.70 184 MET A N 1
ATOM 1486 C CA . MET A 1 184 ? 4.192 -6.139 15.951 1.00 31.70 184 MET A CA 1
ATOM 1487 C C . MET A 1 184 ? 4.890 -5.907 14.595 1.00 31.70 184 MET A C 1
ATOM 1489 O O . MET A 1 184 ? 6.101 -5.740 14.555 1.00 31.70 184 MET A O 1
ATOM 1493 N N . SER A 1 185 ? 4.137 -5.903 13.491 1.00 35.69 185 SER A N 1
ATOM 1494 C CA . SER A 1 185 ? 4.605 -5.528 12.156 1.00 35.69 185 SER A CA 1
ATOM 1495 C C . SER A 1 185 ? 4.818 -4.026 11.957 1.00 35.69 185 SER A C 1
ATOM 1497 O O . SER A 1 185 ? 5.342 -3.657 10.917 1.00 35.69 185 SER A O 1
ATOM 1499 N N . ASP A 1 186 ? 4.402 -3.184 12.903 1.00 34.53 186 ASP A N 1
ATOM 1500 C CA . ASP A 1 186 ? 4.497 -1.721 12.802 1.00 34.53 186 ASP A CA 1
ATOM 1501 C C . ASP A 1 186 ? 5.845 -1.186 13.350 1.00 34.53 186 ASP A C 1
ATOM 1503 O O . ASP A 1 186 ? 6.039 0.022 13.437 1.00 34.53 186 ASP A O 1
ATOM 1507 N N . PHE A 1 187 ? 6.766 -2.086 13.732 1.00 37.28 187 PHE A N 1
ATOM 1508 C CA . PHE A 1 187 ? 8.088 -1.794 14.313 1.00 37.28 187 PHE A CA 1
ATOM 1509 C C . PHE A 1 187 ? 9.257 -2.387 13.505 1.00 37.28 187 PHE A C 1
ATOM 1511 O O . PHE A 1 187 ? 10.304 -2.703 14.071 1.00 37.28 187 PHE A O 1
ATOM 1518 N N . LYS A 1 188 ? 9.072 -2.597 12.200 1.00 30.66 188 LYS A N 1
ATOM 1519 C CA . LYS A 1 188 ? 10.157 -2.920 11.268 1.00 30.66 188 LYS A CA 1
ATOM 1520 C C . LYS A 1 188 ? 10.190 -1.911 10.142 1.00 30.66 188 LYS A C 1
ATOM 1522 O O . LYS A 1 188 ? 9.085 -1.586 9.656 1.00 30.66 188 LYS A O 1
#

Organism: NCBI:txid2496075

Sequence (188 aa):
MEQDTEQRRTRKSWRELWITGDDGSYEDFIELLPAFVRVKNNLLRCTMNHVDRDEDCLAANFHEMRCIVTKCASQRCAAFGNTCGCHYKILACEEVDFKSVFVQETHAMTDGAPDSPINPKLTDEMKTYILAKLDDSPSMVPQLLFAFLCREVQQNRMHGPRAKLRRAISPEGHYTKKFRFLRMSDFK